Protein AF-A0AAE8SY08-F1 (afdb_monomer)

Solvent-accessible surface area (backbone atoms only — not comparable to full-atom values): 13084 Å² total; per-residue (Å²): 136,85,82,80,81,73,78,81,76,68,49,76,66,52,51,47,52,48,42,42,72,78,35,57,56,58,52,41,69,75,54,48,62,55,70,36,80,86,47,62,60,48,88,92,49,59,70,70,58,49,51,53,51,51,54,53,49,52,64,50,50,55,71,56,75,48,98,77,48,54,68,68,55,39,53,50,33,41,51,55,35,46,59,51,35,78,78,38,77,80,49,31,64,48,32,42,52,35,22,52,38,42,47,50,57,46,70,72,38,86,84,61,83,44,72,69,43,53,52,40,52,52,51,26,48,51,24,26,49,48,20,37,68,62,47,52,58,98,42,98,85,48,66,35,15,58,54,23,30,53,50,41,10,52,29,25,30,51,45,13,49,54,33,43,62,51,42,39,90,89,52,62,64,71,56,32,22,63,76,30,77,66,59,26,49,65,46,23,39,52,53,13,23,54,24,10,41,50,2,22,23,42,63,32,66,68,16,37,55,45,20,51,76,48,29,66,66,57,54,50,54,51,50,51,52,52,50,53,52,50,51,53,52,52,55,57,53,57,56,63,66,72,79,116

Nearest PDB structures (foldseek):
  5an3-assembly1_C  TM=5.688E-01  e=6.777E-02  Saccharomyces cerevisiae
  7w5m-assembly1_A  TM=4.186E-01  e=7.771E-02  Arabidopsis thaliana
  8fy3-assembly1_B  TM=4.307E-01  e=5.785E-01  Homo sapiens
  5w5i-assembly1_C  TM=3.671E-01  e=4.820E-01  Homo sapiens
  5z2c-assembly7_G  TM=2.270E-01  e=9.354E+00  Homo sapiens

Organism: NCBI:txid2041049

Structure (mmCIF, N/CA/C/O backbone):
data_AF-A0AAE8SY08-F1
#
_entry.id   AF-A0AAE8SY08-F1
#
loop_
_atom_site.group_PDB
_atom_site.id
_atom_site.type_symbol
_atom_site.label_atom_id
_atom_site.label_alt_id
_atom_site.label_comp_id
_atom_site.label_asym_id
_atom_site.label_entity_id
_atom_site.label_seq_id
_atom_site.pdbx_PDB_ins_code
_atom_site.Cartn_x
_atom_site.Cartn_y
_atom_site.Cartn_z
_atom_site.occupancy
_atom_site.B_iso_or_equiv
_atom_site.auth_seq_id
_atom_site.auth_comp_id
_atom_site.auth_asym_id
_atom_site.auth_atom_id
_atom_site.pdbx_PDB_model_num
ATOM 1 N N . MET A 1 1 ? 13.317 57.111 -30.157 1.00 38.31 1 MET A N 1
ATOM 2 C CA . MET A 1 1 ? 12.108 56.668 -29.431 1.00 38.31 1 MET A CA 1
ATOM 3 C C . MET A 1 1 ? 12.160 55.148 -29.369 1.00 38.31 1 MET A C 1
ATOM 5 O O . MET A 1 1 ? 11.784 54.503 -30.336 1.00 38.31 1 MET A O 1
ATOM 9 N N . SER A 1 2 ? 12.750 54.588 -28.309 1.00 37.16 2 SER A N 1
ATOM 10 C CA . SER A 1 2 ? 12.869 53.133 -28.134 1.00 37.16 2 SER A CA 1
ATOM 11 C C . SER A 1 2 ? 11.620 52.603 -27.444 1.00 37.16 2 SER A C 1
ATOM 13 O O . SER A 1 2 ? 11.373 52.934 -26.287 1.00 37.16 2 SER A O 1
ATOM 15 N N . GLY A 1 3 ? 10.834 51.802 -28.161 1.00 37.97 3 GLY A N 1
ATOM 16 C CA . GLY A 1 3 ? 9.751 51.012 -27.587 1.00 37.97 3 GLY A CA 1
ATOM 17 C C . GLY A 1 3 ? 10.334 49.784 -26.897 1.00 37.97 3 GLY A C 1
ATOM 18 O O . GLY A 1 3 ? 10.850 48.886 -27.557 1.00 37.97 3 GLY A O 1
ATOM 19 N N . VAL A 1 4 ? 10.284 49.770 -25.569 1.00 41.22 4 VAL A N 1
ATOM 20 C CA . VAL A 1 4 ? 10.581 48.588 -24.758 1.00 41.22 4 VAL A CA 1
ATOM 21 C C . VAL A 1 4 ? 9.417 47.615 -24.939 1.00 41.22 4 VAL A C 1
ATOM 23 O O . VAL A 1 4 ? 8.302 47.899 -24.512 1.00 41.22 4 VAL A O 1
ATOM 26 N N . VAL A 1 5 ? 9.661 46.486 -25.605 1.00 46.62 5 VAL A N 1
ATOM 27 C CA . VAL A 1 5 ? 8.708 45.372 -25.658 1.00 46.62 5 VAL A CA 1
ATOM 28 C C . VAL A 1 5 ? 8.767 44.672 -24.304 1.00 46.62 5 VAL A C 1
ATOM 30 O O . VAL A 1 5 ? 9.762 44.030 -23.973 1.00 46.62 5 VAL A O 1
ATOM 33 N N . SER A 1 6 ? 7.730 44.844 -23.488 1.00 45.94 6 SER A N 1
ATOM 34 C CA . SER A 1 6 ? 7.566 44.084 -22.250 1.00 45.94 6 SER A CA 1
ATOM 35 C C . SER A 1 6 ? 7.311 42.607 -22.583 1.00 45.94 6 SER A C 1
ATOM 37 O O . SER A 1 6 ? 6.523 42.332 -23.491 1.00 45.94 6 SER A O 1
ATOM 39 N N . PRO A 1 7 ? 7.939 41.648 -21.878 1.00 46.69 7 PRO A N 1
ATOM 40 C CA . PRO A 1 7 ? 7.640 40.236 -22.071 1.00 46.69 7 PRO A CA 1
ATOM 41 C C . PRO A 1 7 ? 6.181 39.984 -21.680 1.00 46.69 7 PRO A C 1
ATOM 43 O O . PRO A 1 7 ? 5.738 40.417 -20.615 1.00 46.69 7 PRO A O 1
ATOM 46 N N . SER A 1 8 ? 5.426 39.325 -22.561 1.00 53.66 8 SER A N 1
ATOM 47 C CA . SER A 1 8 ? 4.052 38.901 -22.303 1.00 53.66 8 SER A CA 1
ATOM 48 C C . SER A 1 8 ? 4.017 38.089 -21.012 1.00 53.66 8 SER A C 1
ATOM 50 O O . SER A 1 8 ? 4.518 36.967 -20.965 1.00 53.66 8 SER A O 1
ATOM 52 N N . ALA A 1 9 ? 3.470 38.682 -19.951 1.00 55.41 9 ALA A N 1
ATOM 53 C CA . ALA A 1 9 ? 3.225 37.982 -18.704 1.00 55.41 9 ALA A CA 1
ATOM 54 C C . ALA A 1 9 ? 2.272 36.822 -19.010 1.00 55.41 9 ALA A C 1
ATOM 56 O O . ALA A 1 9 ? 1.148 37.046 -19.465 1.00 55.41 9 ALA A O 1
ATOM 57 N N . LEU A 1 10 ? 2.754 35.593 -18.824 1.00 61.00 10 LEU A N 1
ATOM 58 C CA . LEU A 1 10 ? 1.927 34.395 -18.905 1.00 61.00 10 LEU A CA 1
ATOM 59 C C . LEU A 1 10 ? 0.723 34.588 -17.979 1.00 61.00 10 LEU A C 1
ATOM 61 O O . LEU A 1 10 ? 0.869 35.108 -16.869 1.00 61.00 10 LEU A O 1
ATOM 65 N N . THR A 1 11 ? -0.476 34.218 -18.430 1.00 74.94 11 THR A N 1
ATOM 66 C CA . THR A 1 11 ? -1.636 34.284 -17.538 1.00 74.94 11 THR A CA 1
ATOM 67 C C . THR A 1 11 ? -1.442 33.290 -16.393 1.00 74.94 11 THR A C 1
ATOM 69 O O . THR A 1 11 ? -0.755 32.284 -16.554 1.00 74.94 11 THR A O 1
ATOM 72 N N . ALA A 1 12 ? -2.067 33.520 -15.235 1.00 67.25 12 ALA A N 1
ATOM 73 C CA . ALA A 1 12 ? -1.967 32.591 -14.102 1.00 67.25 12 ALA A CA 1
ATOM 74 C C . ALA A 1 12 ? -2.377 31.149 -14.475 1.00 67.25 12 ALA A C 1
ATOM 76 O O . ALA A 1 12 ? -1.882 30.183 -13.895 1.00 67.25 12 ALA A O 1
ATOM 77 N N . ASN A 1 13 ? -3.261 31.000 -15.469 1.00 61.66 13 ASN A N 1
ATOM 78 C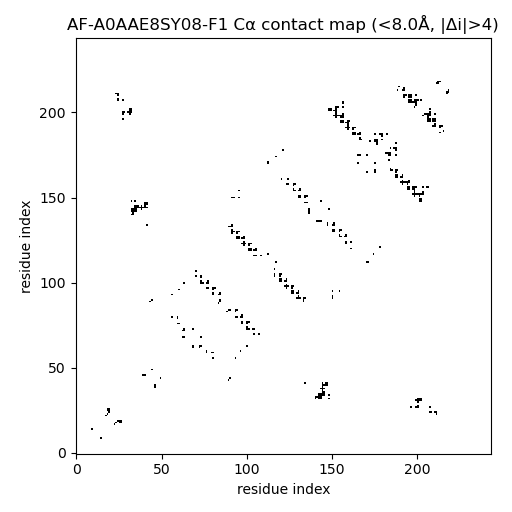 CA . ASN A 1 13 ? -3.643 29.707 -16.023 1.00 61.66 13 ASN A CA 1
ATOM 79 C C . ASN A 1 13 ? -2.525 29.088 -16.884 1.00 61.66 13 ASN A C 1
ATOM 81 O O . ASN A 1 13 ? -2.249 27.900 -16.747 1.00 61.66 13 ASN A O 1
ATOM 85 N N . ASP A 1 14 ? -1.838 29.881 -17.711 1.00 65.44 14 ASP A N 1
ATOM 86 C CA . ASP A 1 14 ? -0.706 29.419 -18.528 1.00 65.44 14 ASP A CA 1
ATOM 87 C C . ASP A 1 14 ? 0.519 29.091 -17.670 1.00 65.44 14 ASP A C 1
ATOM 89 O O . ASP A 1 14 ? 1.177 28.080 -17.888 1.00 65.44 14 ASP A O 1
ATOM 93 N N . GLU A 1 15 ? 0.800 29.896 -16.645 1.00 69.31 15 GLU A N 1
ATOM 94 C CA . GLU A 1 15 ? 1.854 29.622 -15.667 1.00 69.31 15 GLU A CA 1
ATOM 95 C C . GLU A 1 15 ? 1.543 28.349 -14.868 1.00 69.31 15 GLU A C 1
ATOM 97 O O . GLU A 1 15 ? 2.434 27.546 -14.589 1.00 69.31 15 GLU A O 1
ATOM 102 N N . HIS A 1 16 ? 0.269 28.105 -14.544 1.00 59.97 16 HIS A N 1
ATOM 103 C CA . HIS A 1 16 ? -0.149 26.847 -13.937 1.00 59.97 16 HIS A CA 1
ATOM 104 C C . HIS A 1 16 ? 0.035 25.665 -14.890 1.00 59.97 16 HIS A C 1
ATOM 106 O O . HIS A 1 16 ? 0.606 24.657 -14.479 1.00 59.97 16 HIS A O 1
ATOM 112 N N . LEU A 1 17 ? -0.393 25.787 -16.149 1.00 62.75 17 LEU A N 1
ATOM 113 C CA . LEU A 1 17 ? -0.233 24.739 -17.157 1.00 62.75 17 LEU A CA 1
ATOM 114 C C . LEU A 1 17 ? 1.242 24.429 -17.408 1.00 62.75 17 LEU A C 1
ATOM 116 O O . LEU A 1 17 ? 1.605 23.261 -17.396 1.00 62.75 17 LEU A O 1
ATOM 120 N N . MET A 1 18 ? 2.096 25.444 -17.541 1.00 59.84 18 MET A N 1
ATOM 121 C CA . MET A 1 18 ? 3.541 25.277 -17.715 1.00 59.84 18 MET A CA 1
ATOM 122 C C . MET A 1 18 ? 4.185 24.651 -16.475 1.00 59.84 18 MET A C 1
ATOM 124 O O . MET A 1 18 ? 4.962 23.712 -16.610 1.00 59.84 18 MET A O 1
ATOM 128 N N . ASN A 1 19 ? 3.812 25.071 -15.263 1.00 59.28 19 ASN A N 1
ATOM 129 C CA . ASN A 1 19 ? 4.296 24.426 -14.039 1.00 59.28 19 ASN A CA 1
ATOM 130 C C . ASN A 1 19 ? 3.829 22.969 -13.924 1.00 59.28 19 ASN A C 1
ATOM 132 O O . ASN A 1 19 ? 4.596 22.128 -13.486 1.00 59.28 19 ASN A O 1
ATOM 136 N N . VAL A 1 20 ? 2.614 22.629 -14.360 1.00 58.75 20 VAL A N 1
ATOM 137 C CA . VAL A 1 20 ? 2.150 21.231 -14.430 1.00 58.75 20 VAL A CA 1
ATOM 138 C C . VAL A 1 20 ? 2.931 20.436 -15.489 1.00 58.75 20 VAL A C 1
ATOM 140 O O . VAL A 1 20 ? 3.164 19.242 -15.306 1.00 58.75 20 VAL A O 1
ATOM 143 N N . LEU A 1 21 ? 3.345 21.089 -16.578 1.00 55.56 21 LEU A N 1
ATOM 144 C CA . LEU A 1 21 ? 4.073 20.484 -17.697 1.00 55.56 21 LEU A CA 1
ATOM 145 C C . LEU A 1 21 ? 5.554 20.231 -17.372 1.00 55.56 21 LEU A C 1
ATOM 147 O O . LEU A 1 21 ? 6.091 19.195 -17.761 1.00 55.56 21 LEU A O 1
ATOM 151 N N . PHE A 1 22 ? 6.198 21.157 -16.655 1.00 57.72 22 PHE A N 1
ATOM 152 C CA . PHE A 1 22 ? 7.629 21.117 -16.320 1.00 57.72 22 PHE A CA 1
ATOM 153 C C . PHE A 1 22 ? 7.923 20.635 -14.892 1.00 57.72 22 PHE A C 1
ATOM 155 O O . PHE A 1 22 ? 9.008 20.120 -14.640 1.00 57.72 22 PHE A O 1
ATOM 162 N N . ASP A 1 23 ? 6.957 20.743 -13.980 1.00 57.44 23 ASP A N 1
ATOM 163 C CA . ASP A 1 23 ? 6.998 20.200 -12.621 1.00 57.44 23 ASP A CA 1
ATOM 164 C C . ASP A 1 23 ? 5.679 19.464 -12.303 1.00 57.44 23 ASP A C 1
ATOM 166 O O . ASP A 1 23 ? 4.817 19.954 -11.558 1.00 57.44 23 ASP A O 1
ATOM 170 N N . PRO A 1 24 ? 5.490 18.247 -12.843 1.00 51.62 24 PRO A N 1
ATOM 171 C CA . PRO A 1 24 ? 4.308 17.442 -12.547 1.00 51.62 24 PRO A CA 1
ATOM 172 C C . PRO A 1 24 ? 4.142 17.149 -11.041 1.00 51.62 24 PRO A C 1
ATOM 174 O O . PRO A 1 24 ? 3.012 16.922 -10.593 1.00 51.62 24 PRO A O 1
ATOM 177 N N . GLY A 1 25 ? 5.222 17.220 -10.245 1.00 48.81 25 GLY A N 1
ATOM 178 C CA . GLY A 1 25 ? 5.212 17.056 -8.786 1.00 48.81 25 GLY A CA 1
ATOM 179 C C . GLY A 1 25 ? 4.553 18.220 -8.030 1.00 48.81 25 GLY A C 1
ATOM 180 O O . GLY A 1 25 ? 3.913 18.006 -6.991 1.00 48.81 25 GLY A O 1
ATOM 181 N N . SER A 1 26 ? 4.597 19.439 -8.580 1.00 50.53 26 SER A N 1
ATOM 182 C CA . SER A 1 26 ? 3.888 20.609 -8.033 1.00 50.53 26 SER A CA 1
ATOM 183 C C . SER A 1 26 ? 2.361 20.433 -8.033 1.00 50.53 26 SER A C 1
ATOM 185 O O . SER A 1 26 ? 1.670 20.869 -7.108 1.00 50.53 26 SER A O 1
ATOM 187 N N . SER A 1 27 ? 1.819 19.736 -9.038 1.00 50.25 27 SER A N 1
ATOM 188 C CA . SER A 1 27 ? 0.378 19.502 -9.197 1.00 50.25 27 SER A CA 1
ATOM 189 C C . SER A 1 27 ? -0.185 18.492 -8.189 1.00 50.25 27 SER A C 1
ATOM 191 O O . SER A 1 27 ? -1.347 18.601 -7.791 1.00 50.25 27 SER A O 1
ATOM 193 N N . VAL A 1 28 ? 0.644 17.532 -7.762 1.00 52.16 28 VAL A N 1
ATOM 194 C CA . VAL A 1 28 ? 0.339 16.568 -6.691 1.00 52.16 28 VAL A CA 1
ATOM 195 C C . VAL A 1 28 ? 0.352 17.285 -5.344 1.00 52.16 28 VAL A C 1
ATOM 197 O O . VAL A 1 28 ? -0.544 17.097 -4.529 1.00 52.16 28 VAL A O 1
ATOM 200 N N . SER A 1 29 ? 1.323 18.180 -5.141 1.00 49.91 29 SER A N 1
ATOM 201 C CA . SER A 1 29 ? 1.462 18.960 -3.905 1.00 49.91 29 SER A CA 1
ATOM 202 C C . SER A 1 29 ? 0.327 19.971 -3.690 1.00 49.91 29 SER A C 1
ATOM 204 O O . SER A 1 29 ? -0.025 20.247 -2.548 1.00 49.91 29 SER A O 1
ATOM 206 N N . LYS A 1 30 ? -0.293 20.485 -4.765 1.00 51.91 30 LYS A N 1
ATOM 207 C CA . LYS A 1 30 ? -1.475 21.371 -4.693 1.00 51.91 30 LYS A CA 1
ATOM 208 C C . LYS A 1 30 ? -2.817 20.633 -4.565 1.00 51.91 30 LYS A C 1
ATOM 210 O O . LYS A 1 30 ? -3.797 21.256 -4.171 1.00 51.91 30 LYS A O 1
ATOM 215 N N . ARG A 1 31 ? -2.881 19.335 -4.888 1.00 63.19 31 ARG A N 1
ATOM 216 C CA . ARG A 1 31 ? -4.095 18.491 -4.824 1.00 63.19 31 ARG A CA 1
ATOM 217 C C . ARG A 1 31 ? -4.008 17.426 -3.727 1.00 63.19 31 ARG A C 1
ATOM 219 O O . ARG A 1 31 ? -4.494 16.318 -3.912 1.00 63.19 31 ARG A O 1
ATOM 226 N N . GLY A 1 32 ? -3.359 17.733 -2.607 1.00 69.75 32 GLY A N 1
ATOM 227 C CA . GLY A 1 32 ? -3.346 16.822 -1.462 1.00 69.75 32 GLY A CA 1
ATOM 228 C C . GLY A 1 32 ? -4.768 16.497 -0.995 1.00 69.75 32 GLY A C 1
ATOM 229 O O . GLY A 1 32 ? -5.666 17.335 -1.106 1.00 69.75 32 GLY A O 1
ATOM 230 N N . ALA A 1 33 ? -4.975 15.283 -0.486 1.00 81.31 33 ALA A N 1
ATOM 231 C CA . ALA A 1 33 ? -6.236 14.932 0.156 1.00 81.31 33 ALA A CA 1
ATOM 232 C C . ALA A 1 33 ? -6.527 15.898 1.318 1.00 81.31 33 ALA A C 1
ATOM 234 O O . ALA A 1 33 ? -5.612 16.341 2.015 1.00 81.31 33 ALA A O 1
ATOM 235 N N . ILE A 1 34 ? -7.805 16.214 1.542 1.00 85.94 34 ILE A N 1
ATOM 236 C CA 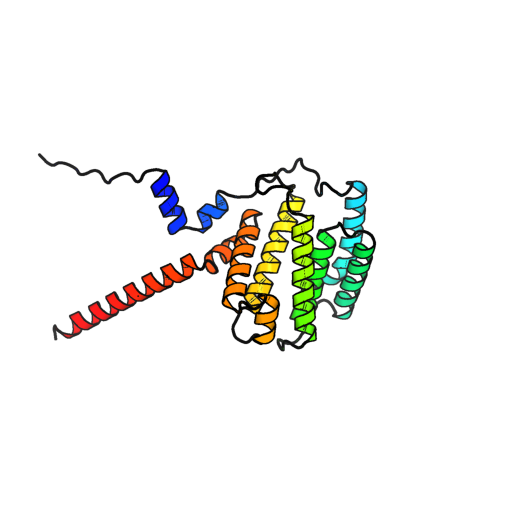. ILE A 1 34 ? -8.218 17.009 2.701 1.00 85.94 34 ILE A CA 1
ATOM 237 C C . ILE A 1 34 ? -8.144 16.091 3.923 1.00 85.94 34 ILE A C 1
ATOM 239 O O . ILE A 1 34 ? -8.972 15.196 4.081 1.00 85.94 34 ILE A O 1
ATOM 243 N N . ILE A 1 35 ? -7.121 16.283 4.755 1.00 88.25 35 ILE A N 1
ATOM 244 C CA . ILE A 1 35 ? -6.922 15.505 5.979 1.00 88.25 35 ILE A CA 1
ATOM 245 C C . ILE A 1 35 ? -7.488 16.300 7.150 1.00 88.25 35 ILE A C 1
ATOM 247 O O . ILE A 1 35 ? -7.013 17.397 7.440 1.00 88.25 35 ILE A O 1
ATOM 251 N N . ASP A 1 36 ? -8.475 15.726 7.829 1.00 87.81 36 ASP A N 1
ATOM 252 C CA . ASP A 1 36 ? -9.079 16.305 9.027 1.00 87.81 36 ASP A CA 1
ATOM 253 C C . ASP A 1 36 ? -8.740 15.432 10.244 1.00 87.81 36 ASP A C 1
ATOM 255 O O . ASP A 1 36 ? -9.127 14.265 10.338 1.00 87.81 36 ASP A O 1
ATOM 259 N N . SER A 1 37 ? -7.968 15.998 11.175 1.00 85.25 37 SER A N 1
ATOM 260 C CA . SER A 1 37 ? -7.544 15.327 12.407 1.00 85.25 37 SER A CA 1
ATOM 261 C C . SER A 1 37 ? -8.659 15.201 13.449 1.00 85.25 37 SER A C 1
ATOM 263 O O . SER A 1 37 ? -8.500 14.441 14.403 1.00 85.25 37 SER A O 1
ATOM 265 N N . GLY A 1 38 ? -9.775 15.918 13.279 1.00 83.19 38 GLY A N 1
ATOM 266 C CA . GLY A 1 38 ? -10.966 15.811 14.119 1.00 83.19 38 GLY A CA 1
ATOM 267 C C . GLY A 1 38 ? -11.877 14.636 13.756 1.00 83.19 38 GLY A C 1
ATOM 268 O O . GLY A 1 38 ? -12.771 14.301 14.534 1.00 83.19 38 GLY A O 1
ATOM 269 N N . LEU A 1 39 ? -11.661 13.991 12.604 1.00 87.00 39 LEU A N 1
ATOM 270 C CA . LEU A 1 39 ? -12.443 12.830 12.183 1.00 87.00 39 LEU A CA 1
ATOM 271 C C . LEU A 1 39 ? -12.047 11.563 12.944 1.00 87.00 39 LEU A C 1
ATOM 273 O O . LEU A 1 39 ? -10.881 11.327 13.272 1.00 87.00 39 LEU A O 1
ATOM 277 N N . GLN A 1 40 ? -13.032 10.690 13.151 1.00 85.81 40 GLN A N 1
ATOM 278 C CA . GLN A 1 40 ? -12.799 9.349 13.671 1.00 85.81 40 GLN A CA 1
ATOM 279 C C . GLN A 1 40 ? -11.844 8.577 12.755 1.00 85.81 40 GLN A C 1
ATOM 281 O O . GLN A 1 40 ? -11.943 8.633 11.531 1.00 85.81 40 GLN A O 1
ATOM 286 N N . ALA A 1 41 ? -10.920 7.828 13.361 1.00 85.12 41 ALA A N 1
ATOM 287 C CA . ALA A 1 41 ? -9.873 7.120 12.633 1.00 85.12 41 ALA A CA 1
ATOM 288 C C . ALA A 1 41 ? -10.427 6.172 11.552 1.00 85.12 41 ALA A C 1
ATOM 290 O O . ALA A 1 41 ? -9.883 6.144 10.453 1.00 85.12 41 ALA A O 1
ATOM 291 N N . LEU A 1 42 ? -11.511 5.444 11.836 1.00 87.12 42 LEU A N 1
ATOM 292 C CA . LEU A 1 42 ? -12.291 4.698 10.846 1.00 87.12 42 LEU A CA 1
ATOM 293 C C . LEU A 1 42 ? -13.787 4.927 11.112 1.00 87.12 42 LEU A C 1
ATOM 295 O O . LEU A 1 42 ? -14.220 4.622 12.224 1.00 87.12 42 LEU A O 1
ATOM 299 N N . PRO A 1 43 ? -14.566 5.434 10.138 1.00 82.94 43 PRO A N 1
ATOM 300 C CA . PRO A 1 43 ? -15.993 5.715 10.329 1.00 82.94 43 PRO A CA 1
ATOM 301 C C . PRO A 1 43 ? -16.829 4.486 10.710 1.00 82.94 43 PRO A C 1
ATOM 303 O O . PRO A 1 43 ? -17.745 4.600 11.515 1.00 82.94 43 PRO A O 1
ATOM 306 N N . ASP A 1 44 ? -16.484 3.310 10.177 1.00 85.94 44 ASP A N 1
ATOM 307 C CA . ASP A 1 44 ? -17.290 2.088 10.319 1.00 85.94 44 ASP A CA 1
ATOM 308 C C . ASP A 1 44 ? -16.916 1.222 11.539 1.00 85.94 44 ASP A C 1
ATOM 310 O O . ASP A 1 44 ? -17.470 0.138 11.721 1.00 85.94 44 ASP A O 1
ATOM 314 N N . ILE A 1 45 ? -15.951 1.651 12.365 1.00 89.69 45 ILE A N 1
ATOM 315 C CA . ILE A 1 45 ? -15.468 0.876 13.520 1.00 89.69 45 ILE A CA 1
ATOM 316 C C . ILE A 1 45 ? -15.467 1.739 14.774 1.00 89.69 45 ILE A C 1
ATOM 318 O O . ILE A 1 45 ? -14.749 2.737 14.849 1.00 89.69 45 ILE A O 1
ATOM 322 N N . GLU A 1 46 ? -16.202 1.290 15.792 1.00 92.56 46 GLU A N 1
ATOM 323 C CA . GLU A 1 46 ? -16.282 1.946 17.097 1.00 92.56 46 GLU A CA 1
ATOM 324 C C . GLU A 1 46 ? -14.893 2.166 17.731 1.00 92.56 46 GLU A C 1
ATOM 326 O O . GLU A 1 46 ? -14.051 1.260 17.698 1.00 92.56 46 GLU A O 1
ATOM 331 N N . PRO A 1 47 ? -14.624 3.318 18.380 1.00 90.38 47 PRO A N 1
ATOM 332 C CA . PRO A 1 47 ? -13.286 3.648 18.883 1.00 90.38 47 PRO A CA 1
ATOM 333 C C . PRO A 1 47 ? -12.705 2.626 19.872 1.00 90.38 47 PRO A C 1
ATOM 335 O O . PRO A 1 47 ? -11.510 2.329 19.824 1.00 90.38 47 PRO A O 1
ATOM 338 N N . GLN A 1 48 ? -13.539 2.057 20.750 1.00 92.31 48 GLN A N 1
ATOM 339 C CA . GLN A 1 48 ? -13.111 1.036 21.716 1.00 92.31 48 GLN A CA 1
ATOM 340 C C . GLN A 1 48 ? -12.724 -0.274 21.020 1.00 92.31 48 GLN A C 1
ATOM 342 O O . GLN A 1 48 ? -11.691 -0.869 21.335 1.00 92.31 48 GLN A O 1
ATOM 347 N N . GLN A 1 49 ? -13.516 -0.695 20.029 1.00 94.19 49 GLN A N 1
ATOM 348 C CA . GLN A 1 49 ? -13.203 -1.861 19.209 1.00 94.19 49 GLN A CA 1
ATOM 349 C C . GLN A 1 49 ? -11.920 -1.621 18.411 1.00 94.19 49 GLN A C 1
ATOM 351 O O . GLN A 1 49 ? -11.037 -2.475 18.399 1.00 94.19 49 GLN A O 1
ATOM 356 N N . LEU A 1 50 ? -11.764 -0.438 17.812 1.00 93.38 50 LEU A N 1
ATOM 357 C CA . LEU A 1 50 ? -10.564 -0.067 17.069 1.00 93.38 50 LEU A CA 1
ATOM 358 C C . LEU A 1 50 ? -9.304 -0.108 17.946 1.00 93.38 50 LEU A C 1
ATOM 360 O O . LEU A 1 50 ? -8.261 -0.592 17.505 1.00 93.38 50 LEU A O 1
ATOM 364 N N . GLN A 1 51 ? -9.387 0.362 19.192 1.00 94.31 51 GLN A N 1
ATOM 365 C CA . GLN A 1 51 ? -8.272 0.293 20.136 1.00 94.31 51 GLN A CA 1
ATOM 366 C C . GLN A 1 51 ? -7.883 -1.158 20.451 1.00 94.31 51 GLN A C 1
ATOM 368 O O . GLN A 1 51 ? -6.696 -1.491 20.428 1.00 94.31 51 GLN A O 1
ATOM 373 N N . ALA A 1 52 ? -8.865 -2.030 20.699 1.00 95.50 52 ALA A N 1
ATOM 374 C CA . ALA A 1 52 ? -8.622 -3.449 20.947 1.00 95.50 52 ALA A CA 1
ATOM 375 C C . ALA A 1 52 ? -8.011 -4.155 19.722 1.00 95.50 52 ALA A C 1
ATOM 377 O O . ALA A 1 52 ? -7.061 -4.928 19.863 1.00 95.50 52 ALA A O 1
ATOM 378 N N . LEU A 1 53 ? -8.505 -3.849 18.516 1.00 96.38 53 LEU A N 1
ATOM 379 C CA . LEU A 1 53 ? -7.974 -4.386 17.259 1.00 96.38 53 LEU A CA 1
ATOM 380 C C . LEU A 1 53 ? -6.521 -3.972 17.036 1.00 96.38 53 LEU A C 1
ATOM 382 O O . LEU A 1 53 ? -5.689 -4.829 16.750 1.00 96.38 53 LEU A O 1
ATOM 386 N N . ARG A 1 54 ? -6.196 -2.693 17.248 1.00 95.38 54 ARG A N 1
ATOM 387 C CA . ARG A 1 54 ? -4.820 -2.182 17.157 1.00 95.38 54 ARG A CA 1
ATOM 388 C C . ARG A 1 54 ? -3.885 -2.835 18.168 1.00 95.38 54 ARG A C 1
ATOM 390 O O . ARG A 1 54 ? -2.760 -3.177 17.822 1.00 95.38 54 ARG A O 1
ATOM 397 N N . ALA A 1 55 ? -4.339 -3.030 19.405 1.00 96.12 55 ALA A N 1
ATOM 398 C CA . ALA A 1 55 ? -3.538 -3.696 20.428 1.00 96.12 55 ALA A CA 1
ATOM 399 C C . ALA A 1 55 ? -3.236 -5.153 20.043 1.00 96.12 55 ALA A C 1
ATOM 401 O O . ALA A 1 55 ? -2.092 -5.594 20.143 1.00 96.12 55 ALA A O 1
ATOM 402 N N . ARG A 1 56 ? -4.242 -5.888 19.551 1.00 96.38 56 ARG A N 1
ATOM 403 C CA . ARG A 1 56 ? -4.063 -7.265 19.072 1.00 96.38 56 ARG A CA 1
ATOM 404 C C . ARG A 1 56 ? -3.142 -7.323 17.856 1.00 96.38 56 ARG A C 1
ATOM 406 O O . ARG A 1 56 ? -2.232 -8.139 17.822 1.00 96.38 56 ARG A O 1
ATOM 413 N N . GLU A 1 57 ? -3.350 -6.443 16.887 1.00 96.25 57 GLU A N 1
ATOM 414 C CA . GLU A 1 57 ? -2.518 -6.327 15.692 1.00 96.25 57 GLU A CA 1
ATOM 415 C C . GLU A 1 57 ? -1.049 -6.045 16.031 1.00 96.25 57 GLU A C 1
ATOM 417 O O . GLU A 1 57 ? -0.170 -6.729 15.511 1.00 96.25 57 GLU A O 1
ATOM 422 N N . ALA A 1 58 ? -0.780 -5.118 16.956 1.00 96.25 58 ALA A N 1
ATOM 423 C CA . ALA A 1 58 ? 0.573 -4.804 17.412 1.00 96.25 58 ALA A CA 1
ATOM 424 C C . ALA A 1 58 ? 1.299 -6.033 17.988 1.00 96.25 58 ALA A C 1
ATOM 426 O O . ALA A 1 58 ? 2.489 -6.218 17.746 1.00 96.25 58 ALA A O 1
ATOM 427 N N . LEU A 1 59 ? 0.589 -6.906 18.713 1.00 97.12 59 LEU A N 1
ATOM 428 C CA . LEU A 1 59 ? 1.159 -8.157 19.226 1.00 97.12 59 LEU A CA 1
ATOM 429 C C . LEU A 1 59 ? 1.508 -9.143 18.107 1.00 97.12 59 LEU A C 1
ATOM 431 O O . LEU A 1 59 ? 2.521 -9.830 18.212 1.00 97.12 59 LEU A O 1
ATOM 435 N N . ILE A 1 60 ? 0.695 -9.196 17.048 1.00 97.44 60 ILE A N 1
ATOM 436 C CA . ILE A 1 60 ? 0.910 -10.103 15.915 1.00 97.44 60 ILE A CA 1
ATOM 437 C C . ILE A 1 60 ? 2.123 -9.674 15.080 1.00 97.44 60 ILE A C 1
ATOM 439 O O . ILE A 1 60 ? 2.880 -10.530 14.630 1.00 97.44 60 ILE A O 1
ATOM 443 N N . ILE A 1 61 ? 2.316 -8.367 14.868 1.00 96.12 61 ILE A N 1
ATOM 444 C CA . ILE A 1 61 ? 3.402 -7.852 14.016 1.00 96.12 61 ILE A CA 1
ATOM 445 C C . ILE A 1 61 ? 4.734 -7.691 14.752 1.00 96.12 61 ILE A C 1
ATOM 447 O O . ILE A 1 61 ? 5.772 -7.731 14.106 1.00 96.12 61 ILE A O 1
ATOM 451 N N . LYS A 1 62 ? 4.732 -7.574 16.086 1.00 95.31 62 LYS A N 1
ATOM 452 C CA . LYS A 1 62 ? 5.948 -7.398 16.900 1.00 95.31 62 LYS A CA 1
ATOM 453 C C . LYS A 1 62 ? 7.072 -8.414 16.611 1.00 95.31 62 LYS A C 1
ATOM 455 O O . LYS A 1 62 ? 8.232 -8.010 16.574 1.00 95.31 62 LYS A O 1
ATOM 460 N N . PRO A 1 63 ? 6.803 -9.716 16.384 1.00 93.56 63 PRO A N 1
ATOM 461 C CA . PRO A 1 63 ? 7.843 -10.678 16.006 1.00 93.56 63 PRO A CA 1
ATOM 462 C C . PRO A 1 63 ? 8.500 -10.398 14.644 1.00 93.56 63 PRO A C 1
ATOM 464 O O . PRO A 1 63 ? 9.535 -10.986 14.346 1.00 93.56 63 PRO A O 1
ATOM 467 N N . LEU A 1 64 ? 7.903 -9.536 13.813 1.00 93.44 64 LEU A N 1
ATOM 468 C CA . LEU A 1 64 ? 8.387 -9.178 12.478 1.00 93.44 64 LEU A CA 1
ATOM 469 C C . LEU A 1 64 ? 9.277 -7.924 12.468 1.00 93.44 64 LEU A C 1
ATOM 471 O O . LEU A 1 64 ? 9.816 -7.594 11.416 1.00 93.44 64 LEU A O 1
ATOM 475 N N . ASP A 1 65 ? 9.451 -7.245 13.608 1.00 91.25 65 ASP A N 1
ATOM 476 C CA . ASP A 1 65 ? 10.227 -5.996 13.714 1.00 91.25 65 ASP A CA 1
ATOM 477 C C . ASP A 1 65 ? 11.747 -6.200 13.547 1.00 91.25 65 ASP A C 1
ATOM 479 O O . ASP A 1 65 ? 12.508 -5.238 13.430 1.00 91.25 65 ASP A O 1
ATOM 483 N N . SER A 1 66 ? 12.224 -7.447 13.541 1.00 87.56 66 SER A N 1
ATOM 484 C CA . SER A 1 66 ? 13.631 -7.752 13.275 1.00 87.56 66 SER A CA 1
ATOM 485 C C . SER A 1 66 ? 13.972 -7.580 11.795 1.00 87.56 66 SER A C 1
ATOM 487 O O . SER A 1 66 ? 13.149 -7.860 10.931 1.00 87.56 66 SER A O 1
ATOM 489 N N . GLN A 1 67 ? 15.221 -7.220 11.492 1.00 80.56 67 GLN A N 1
ATOM 490 C CA . GLN A 1 67 ? 15.689 -7.020 10.114 1.00 80.56 67 GLN A CA 1
ATOM 491 C C . GLN A 1 67 ? 15.526 -8.263 9.217 1.00 80.56 67 GLN A C 1
ATOM 493 O O . GLN A 1 67 ? 15.282 -8.116 8.022 1.00 80.56 67 GLN A O 1
ATOM 498 N N . ASP A 1 68 ? 15.638 -9.464 9.790 1.00 84.56 68 ASP A N 1
ATOM 499 C CA . ASP A 1 68 ? 15.385 -10.732 9.100 1.00 84.56 68 ASP A CA 1
ATOM 500 C C . ASP A 1 68 ? 14.532 -11.655 9.989 1.00 84.56 68 ASP A C 1
ATOM 502 O O . ASP A 1 68 ? 15.065 -12.447 10.773 1.00 84.56 68 ASP A O 1
ATOM 506 N N . PRO A 1 69 ? 13.197 -11.497 9.966 1.00 89.81 69 PRO A N 1
ATOM 507 C CA . PRO A 1 69 ? 12.313 -12.296 10.797 1.00 89.81 69 PRO A CA 1
ATOM 508 C C . PRO A 1 69 ? 12.275 -13.737 10.294 1.00 89.81 69 PRO A C 1
ATOM 510 O O . PRO A 1 69 ? 12.185 -13.996 9.094 1.00 89.81 69 PRO A O 1
ATOM 513 N N . LEU A 1 70 ? 12.290 -14.697 11.220 1.00 92.12 70 LEU A N 1
ATOM 514 C CA . LEU A 1 70 ? 12.210 -16.117 10.877 1.00 92.12 70 LEU A CA 1
ATOM 515 C C . LEU A 1 70 ? 10.973 -16.394 10.012 1.00 92.12 70 LEU A C 1
ATOM 517 O O . LEU A 1 70 ? 9.883 -15.908 10.314 1.00 92.12 70 LEU A O 1
ATOM 521 N N . ARG A 1 71 ? 11.120 -17.226 8.970 1.00 91.88 71 ARG A N 1
ATOM 522 C CA . ARG A 1 71 ? 10.003 -17.600 8.081 1.00 91.88 71 ARG A CA 1
ATOM 523 C C . ARG A 1 71 ? 8.783 -18.097 8.862 1.00 91.88 71 ARG A C 1
ATOM 525 O O . ARG A 1 71 ? 7.670 -17.684 8.564 1.00 91.88 71 ARG A O 1
ATOM 532 N N . GLU A 1 72 ? 9.003 -18.913 9.891 1.00 94.25 72 GLU A N 1
ATOM 533 C CA . GLU A 1 72 ? 7.941 -19.413 10.774 1.00 94.25 72 GLU A CA 1
ATOM 534 C C . GLU A 1 72 ? 7.190 -18.276 11.486 1.00 94.25 72 GLU A C 1
ATOM 536 O O . GLU A 1 72 ? 5.965 -18.308 11.583 1.00 94.25 72 GLU A O 1
ATOM 541 N N . ALA A 1 73 ? 7.894 -17.230 11.931 1.00 95.44 73 ALA A N 1
ATOM 542 C CA . ALA A 1 73 ? 7.267 -16.063 12.548 1.00 95.44 73 ALA A CA 1
ATOM 543 C C . ALA A 1 73 ? 6.405 -15.289 11.537 1.00 95.44 73 ALA A C 1
ATOM 545 O O . ALA A 1 73 ? 5.299 -14.864 11.870 1.00 95.44 73 ALA A O 1
ATOM 546 N N . VAL A 1 74 ? 6.875 -15.157 10.292 1.00 95.75 74 VAL A N 1
ATOM 547 C CA . VAL A 1 74 ? 6.120 -14.525 9.197 1.00 95.75 74 VAL A CA 1
ATOM 548 C C . VAL A 1 74 ? 4.857 -15.325 8.863 1.00 95.75 74 VAL A C 1
ATOM 550 O O . VAL A 1 74 ? 3.773 -14.753 8.751 1.00 95.75 74 VAL A O 1
ATOM 553 N N . GLU A 1 75 ? 4.974 -16.645 8.725 1.00 95.44 75 GLU A N 1
ATOM 554 C CA . GLU A 1 75 ? 3.847 -17.540 8.444 1.00 95.44 75 GLU A CA 1
ATOM 555 C C . GLU A 1 75 ? 2.817 -17.519 9.581 1.00 95.44 75 GLU A C 1
ATOM 557 O O . GLU A 1 75 ? 1.622 -17.369 9.324 1.00 95.44 75 GLU A O 1
ATOM 562 N N . ASN A 1 76 ? 3.273 -17.564 10.835 1.00 97.38 76 ASN A N 1
ATOM 563 C CA . ASN A 1 76 ? 2.415 -17.455 12.011 1.00 97.38 76 ASN A CA 1
ATOM 564 C C . ASN A 1 76 ? 1.678 -16.103 12.053 1.00 97.38 76 ASN A C 1
ATOM 566 O O . ASN A 1 76 ? 0.462 -16.063 12.242 1.00 97.38 76 ASN A O 1
ATOM 570 N N . ALA A 1 77 ? 2.369 -14.992 11.778 1.00 97.81 77 ALA A N 1
ATOM 571 C CA . ALA A 1 77 ? 1.727 -13.683 11.700 1.00 97.81 77 ALA A CA 1
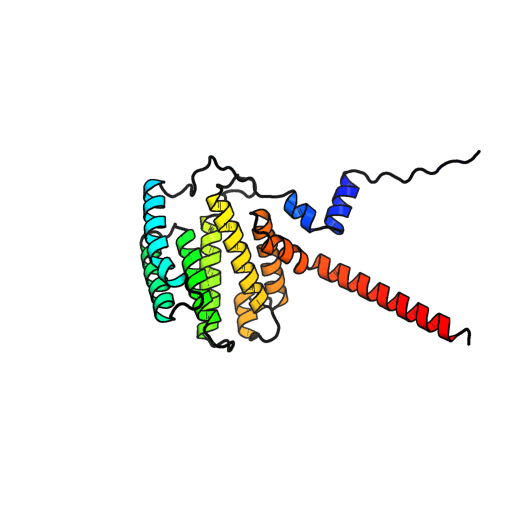ATOM 572 C C . ALA A 1 77 ? 0.641 -13.631 10.609 1.00 97.81 77 ALA A C 1
ATOM 574 O O . ALA A 1 77 ? -0.434 -13.078 10.839 1.00 97.81 77 ALA A O 1
ATOM 575 N N . ILE A 1 78 ? 0.865 -14.249 9.442 1.00 97.62 78 ILE A N 1
ATOM 576 C CA . ILE A 1 78 ? -0.147 -14.339 8.374 1.00 97.62 78 ILE A CA 1
ATOM 577 C C . ILE A 1 78 ? -1.378 -15.129 8.834 1.00 97.62 78 ILE A C 1
ATOM 579 O O . ILE A 1 78 ? -2.502 -14.729 8.511 1.00 97.62 78 ILE A O 1
ATOM 583 N N . VAL A 1 79 ? -1.187 -16.228 9.572 1.00 98.06 79 VAL A N 1
ATOM 584 C CA . VAL A 1 79 ? -2.286 -17.023 10.144 1.00 98.06 79 VAL A CA 1
ATOM 585 C C . VAL A 1 79 ? -3.080 -16.184 11.142 1.00 98.06 79 VAL A C 1
ATOM 587 O O . VAL A 1 79 ? -4.279 -15.997 10.953 1.00 98.06 79 VAL A O 1
ATOM 590 N N . GLN A 1 80 ? -2.417 -15.570 12.124 1.00 98.25 80 GLN A N 1
ATOM 591 C CA . GLN A 1 80 ? -3.088 -14.751 13.139 1.00 98.25 80 GLN A CA 1
ATOM 592 C C . GLN A 1 80 ? -3.802 -13.523 12.550 1.00 98.25 80 GLN A C 1
ATOM 594 O O . GLN A 1 80 ? -4.894 -13.165 12.992 1.00 98.25 80 GLN A O 1
ATOM 599 N N . LEU A 1 81 ? -3.226 -12.879 11.529 1.00 98.31 81 LEU A N 1
ATOM 600 C CA . LEU A 1 81 ? -3.891 -11.790 10.803 1.00 98.31 81 LEU A CA 1
ATOM 601 C C . LEU A 1 81 ? -5.097 -12.291 10.004 1.00 98.31 81 LEU A C 1
ATOM 603 O O . LEU A 1 81 ? -6.067 -11.558 9.841 1.00 98.31 81 LEU A O 1
ATOM 607 N N . THR A 1 82 ? -5.061 -13.529 9.512 1.00 98.00 82 THR A N 1
ATOM 608 C CA . THR A 1 82 ? -6.214 -14.144 8.844 1.00 98.00 82 THR A CA 1
ATOM 609 C C . THR A 1 82 ? -7.339 -14.406 9.839 1.00 98.00 82 THR A C 1
ATOM 611 O O . THR A 1 82 ? -8.450 -13.957 9.592 1.00 98.00 82 THR A O 1
ATOM 614 N N . GLU A 1 83 ? -7.044 -14.969 11.010 1.00 97.88 83 GLU A N 1
ATOM 615 C CA . GLU A 1 83 ? -8.036 -15.152 12.083 1.00 97.88 83 GLU A CA 1
ATOM 616 C C . GLU A 1 83 ? -8.629 -13.817 12.576 1.00 97.88 83 GLU A C 1
ATOM 618 O O . GLU A 1 83 ? -9.816 -13.710 12.905 1.00 97.88 83 GLU A O 1
ATOM 623 N N . LEU A 1 84 ? -7.806 -12.762 12.630 1.00 97.19 84 LEU A N 1
ATOM 624 C CA . LEU A 1 84 ? -8.271 -11.417 12.965 1.00 97.19 84 LEU A CA 1
ATOM 625 C C . LEU A 1 84 ? -9.278 -10.901 11.927 1.00 97.19 84 LEU A C 1
ATOM 627 O O . LEU A 1 84 ? -10.280 -10.291 12.297 1.00 97.19 84 LEU A O 1
ATOM 631 N N . LEU A 1 85 ? -9.029 -11.172 10.646 1.00 97.44 85 LEU A N 1
ATOM 632 C CA . LEU A 1 85 ? -9.890 -10.772 9.535 1.00 97.44 85 LEU A CA 1
ATOM 633 C C . LEU A 1 85 ? -11.160 -11.618 9.425 1.00 97.44 85 LEU A C 1
ATOM 635 O O . LEU A 1 85 ? -12.202 -11.072 9.075 1.00 97.44 85 LEU A O 1
ATOM 639 N N . ASP A 1 86 ? -11.109 -12.898 9.790 1.00 97.19 86 ASP A N 1
ATOM 640 C CA . ASP A 1 86 ? -12.294 -13.765 9.838 1.00 97.19 86 ASP A CA 1
ATOM 641 C C . ASP A 1 86 ? -13.334 -13.235 10.837 1.00 97.19 86 ASP A C 1
ATOM 643 O O . ASP A 1 86 ? -14.540 -13.332 10.617 1.00 97.19 86 ASP A O 1
ATOM 647 N N . THR A 1 87 ? -12.864 -12.620 11.925 1.00 95.88 87 THR A N 1
ATOM 648 C CA . THR A 1 87 ? -13.721 -12.007 12.950 1.00 95.88 87 THR A CA 1
ATOM 649 C C . THR A 1 87 ? -14.019 -10.528 12.694 1.00 95.88 87 THR A C 1
ATOM 651 O O . THR A 1 87 ? -15.020 -10.018 13.190 1.00 95.88 87 THR A O 1
ATOM 654 N N . ASN A 1 88 ? -13.173 -9.825 11.934 1.00 96.06 88 ASN A N 1
ATOM 655 C CA . ASN A 1 88 ? -13.282 -8.384 11.685 1.00 96.06 88 ASN A CA 1
ATOM 656 C C . ASN A 1 88 ? -12.991 -8.054 10.206 1.00 96.06 88 ASN A C 1
ATOM 658 O O . ASN A 1 88 ? -11.998 -7.386 9.899 1.00 96.06 88 ASN A O 1
ATOM 662 N N . PRO A 1 89 ? -13.853 -8.479 9.264 1.00 96.44 89 PRO A N 1
ATOM 663 C CA . PRO A 1 89 ? -13.571 -8.383 7.829 1.00 96.44 89 PRO A CA 1
ATOM 664 C C . PRO A 1 89 ? -13.534 -6.947 7.294 1.00 96.44 89 PRO A C 1
ATOM 666 O O . PRO A 1 89 ? -13.018 -6.727 6.198 1.00 96.44 89 PRO A O 1
ATOM 669 N N . ALA A 1 90 ? -14.061 -5.982 8.052 1.00 95.06 90 ALA A N 1
ATOM 670 C CA . ALA A 1 90 ? -14.060 -4.558 7.729 1.00 95.06 90 ALA A CA 1
ATOM 671 C C . ALA A 1 90 ? -12.828 -3.805 8.272 1.00 95.06 90 ALA A C 1
ATOM 673 O O . ALA A 1 90 ? -12.767 -2.591 8.129 1.00 95.06 90 ALA A O 1
ATOM 674 N N . TYR A 1 91 ? -11.848 -4.481 8.892 1.00 96.69 91 TYR A N 1
ATOM 675 C CA . TYR A 1 91 ? -10.668 -3.823 9.468 1.00 96.69 91 TYR A CA 1
ATOM 676 C C . TYR A 1 91 ? -9.515 -3.684 8.444 1.00 96.69 91 TYR A C 1
ATOM 678 O O . TYR A 1 91 ? -8.780 -4.648 8.213 1.00 96.69 91 TYR A O 1
ATOM 686 N N . PRO A 1 92 ? -9.297 -2.498 7.831 1.00 96.69 92 PRO A N 1
ATOM 687 C CA . PRO A 1 92 ? -8.352 -2.319 6.720 1.00 96.69 92 PRO A CA 1
ATOM 688 C C . PRO A 1 92 ? -6.881 -2.553 7.088 1.00 96.69 92 PRO A C 1
ATOM 690 O O . PRO A 1 92 ? -6.106 -3.024 6.251 1.00 96.69 92 PRO A O 1
ATOM 693 N N . SER A 1 93 ? -6.488 -2.227 8.323 1.00 96.56 93 SER A N 1
ATOM 694 C CA . SER A 1 93 ? -5.093 -2.325 8.776 1.00 96.56 93 SER A CA 1
ATOM 695 C C . SER A 1 93 ? -4.601 -3.775 8.824 1.00 96.56 93 SER A C 1
ATOM 697 O O . SER A 1 93 ? -3.475 -4.061 8.418 1.00 96.56 93 SER A O 1
ATOM 699 N N . ALA A 1 94 ? -5.469 -4.724 9.188 1.00 97.50 94 ALA A N 1
ATOM 700 C CA . ALA A 1 94 ? -5.088 -6.133 9.205 1.00 97.50 94 ALA A CA 1
ATOM 701 C C . ALA A 1 94 ? -4.791 -6.673 7.795 1.00 97.50 94 ALA A C 1
ATOM 703 O O . ALA A 1 94 ? -3.834 -7.430 7.627 1.00 97.50 94 ALA A O 1
ATOM 704 N N . TYR A 1 95 ? -5.535 -6.241 6.765 1.00 98.38 95 TYR A N 1
ATOM 705 C CA . TYR A 1 95 ? -5.184 -6.553 5.372 1.00 98.38 95 TYR A CA 1
ATOM 706 C C . TYR A 1 95 ? -3.825 -5.955 4.993 1.00 98.38 95 TYR A C 1
ATOM 708 O O . TYR A 1 95 ? -2.995 -6.657 4.417 1.00 98.38 95 TYR A O 1
ATOM 716 N N . MET A 1 96 ? -3.554 -4.701 5.376 1.00 97.50 96 MET A N 1
ATOM 717 C CA . MET A 1 96 ? -2.271 -4.039 5.102 1.00 97.50 96 MET A CA 1
ATOM 718 C C . MET A 1 96 ? -1.103 -4.827 5.700 1.00 97.50 96 MET A C 1
ATOM 720 O O . MET A 1 96 ? -0.135 -5.150 5.008 1.00 97.50 96 MET A O 1
ATOM 724 N N . ASN A 1 97 ? -1.208 -5.177 6.980 1.00 97.12 97 ASN A N 1
ATOM 725 C CA . ASN A 1 97 ? -0.162 -5.902 7.687 1.00 97.12 97 ASN A CA 1
ATOM 726 C C . ASN A 1 97 ? 0.009 -7.324 7.150 1.00 97.12 97 ASN A C 1
ATOM 728 O O . ASN A 1 97 ? 1.137 -7.805 7.033 1.00 97.12 97 ASN A O 1
ATOM 732 N N . ARG A 1 98 ? -1.078 -7.982 6.723 1.00 97.81 98 ARG A N 1
ATOM 733 C CA . ARG A 1 98 ? -0.997 -9.311 6.102 1.00 97.81 98 ARG A CA 1
ATOM 734 C C . ARG A 1 98 ? -0.322 -9.246 4.736 1.00 97.81 98 ARG A C 1
ATOM 736 O O . ARG A 1 98 ? 0.498 -10.113 4.423 1.00 97.81 98 ARG A O 1
ATOM 743 N N . ALA A 1 99 ? -0.584 -8.195 3.959 1.00 97.06 99 ALA A N 1
ATOM 744 C CA . ALA A 1 99 ? 0.137 -7.921 2.723 1.00 97.06 99 ALA A CA 1
ATOM 745 C C . ALA A 1 99 ? 1.635 -7.711 2.991 1.00 97.06 99 ALA A C 1
ATOM 747 O O . ALA A 1 99 ? 2.474 -8.301 2.311 1.00 97.06 99 ALA A O 1
ATOM 748 N N . GLN A 1 100 ? 1.992 -6.916 4.003 1.00 94.69 100 GLN A N 1
ATOM 749 C CA . GLN A 1 100 ? 3.388 -6.678 4.369 1.00 94.69 100 GLN A CA 1
ATOM 750 C C . GLN A 1 100 ? 4.098 -7.963 4.820 1.00 94.69 100 GLN A C 1
ATOM 752 O O . GLN A 1 100 ? 5.191 -8.246 4.332 1.00 94.69 100 GLN A O 1
ATOM 757 N N . ALA A 1 101 ? 3.462 -8.788 5.655 1.00 95.31 101 ALA A N 1
ATOM 758 C CA . ALA A 1 101 ? 4.008 -10.080 6.064 1.00 95.31 101 ALA A CA 1
ATOM 759 C C . ALA A 1 101 ? 4.232 -11.012 4.857 1.00 95.31 101 ALA A C 1
ATOM 761 O O . ALA A 1 101 ? 5.307 -11.586 4.692 1.00 95.31 101 ALA A O 1
ATOM 762 N N . ARG A 1 102 ? 3.272 -11.094 3.926 1.00 94.19 102 ARG A N 1
ATOM 763 C CA . ARG A 1 102 ? 3.431 -11.872 2.681 1.00 94.19 102 ARG A CA 1
ATOM 764 C C . ARG A 1 102 ? 4.571 -11.355 1.801 1.00 94.19 102 ARG A C 1
ATOM 766 O O . ARG A 1 102 ? 5.242 -12.157 1.154 1.00 94.19 102 ARG A O 1
ATOM 773 N N . ARG A 1 103 ? 4.832 -10.042 1.785 1.00 91.38 103 ARG A N 1
ATOM 774 C CA . ARG A 1 103 ? 5.992 -9.473 1.076 1.00 91.38 103 ARG A CA 1
ATOM 775 C C . ARG A 1 103 ? 7.321 -9.947 1.662 1.00 91.38 103 ARG A C 1
ATOM 777 O O . ARG A 1 103 ? 8.239 -10.175 0.882 1.00 91.38 103 ARG A O 1
ATOM 784 N N . LEU A 1 104 ? 7.417 -10.168 2.975 1.00 91.19 104 LEU A N 1
ATOM 785 C CA . LEU A 1 104 ? 8.622 -10.744 3.588 1.00 91.19 104 LEU A CA 1
ATOM 786 C C . LEU A 1 104 ? 8.900 -12.158 3.052 1.00 91.19 104 LEU A C 1
ATOM 788 O O . LEU A 1 104 ? 10.038 -12.455 2.698 1.00 91.19 104 LEU A O 1
ATOM 792 N N . LEU A 1 105 ? 7.866 -12.989 2.861 1.00 89.00 105 LEU A N 1
ATOM 793 C CA . LEU A 1 105 ? 8.023 -14.317 2.241 1.00 89.00 105 LEU A CA 1
ATOM 794 C C . LEU A 1 105 ? 8.519 -14.243 0.789 1.00 89.00 105 LEU A C 1
ATOM 796 O O . LEU A 1 105 ? 9.288 -15.100 0.347 1.00 89.00 105 LEU A O 1
ATOM 800 N N . ILE A 1 106 ? 8.086 -13.223 0.040 1.00 84.81 106 ILE A N 1
ATOM 801 C CA . ILE A 1 106 ? 8.558 -12.978 -1.331 1.00 84.81 106 ILE A CA 1
ATOM 802 C C . ILE A 1 106 ? 10.036 -12.568 -1.311 1.00 84.81 106 ILE A C 1
ATOM 804 O O . ILE A 1 106 ? 10.820 -13.107 -2.082 1.00 84.81 106 ILE A O 1
ATOM 808 N N . SER A 1 107 ? 10.439 -11.670 -0.411 1.00 80.19 107 SER A N 1
ATOM 809 C CA . SER A 1 107 ? 11.838 -11.235 -0.291 1.00 80.19 107 SER A CA 1
ATOM 810 C C . SER A 1 107 ? 12.779 -12.358 0.164 1.00 80.19 107 SER A C 1
ATOM 812 O O . SER A 1 107 ? 13.923 -12.408 -0.272 1.00 80.19 107 SER A O 1
ATOM 814 N N . GLN A 1 108 ? 12.299 -13.279 1.005 1.00 77.19 108 GLN A N 1
ATOM 815 C CA . GLN A 1 108 ? 13.060 -14.438 1.495 1.00 77.19 108 GLN A CA 1
ATOM 816 C C . GLN A 1 108 ? 13.159 -15.595 0.490 1.00 77.19 108 GLN A C 1
ATOM 818 O O . GLN A 1 108 ? 13.884 -16.564 0.725 1.00 77.19 108 GLN A O 1
ATOM 823 N N . SER A 1 109 ? 12.395 -15.566 -0.604 1.00 66.50 109 SER A N 1
ATOM 824 C CA . SER A 1 109 ? 12.564 -16.531 -1.691 1.00 66.50 109 SER A CA 1
ATOM 825 C C . SER A 1 109 ? 13.626 -15.975 -2.640 1.00 66.50 109 SER A C 1
ATOM 827 O O . SER A 1 109 ? 13.399 -14.942 -3.250 1.00 66.50 109 SER A O 1
ATOM 829 N N . ASN A 1 110 ? 14.794 -16.633 -2.716 1.00 56.81 110 ASN A N 1
ATOM 830 C CA . ASN A 1 110 ? 16.028 -16.225 -3.421 1.00 56.81 110 ASN A CA 1
ATOM 831 C C . ASN A 1 110 ? 15.845 -15.837 -4.908 1.00 56.81 110 ASN A C 1
ATOM 833 O O . ASN A 1 110 ? 16.292 -16.564 -5.795 1.00 56.81 110 ASN A O 1
ATOM 837 N N . HIS A 1 111 ? 15.173 -14.714 -5.180 1.00 51.44 111 HIS A N 1
ATOM 838 C CA . HIS A 1 111 ? 14.907 -14.051 -6.467 1.00 51.44 111 HIS A CA 1
ATOM 839 C C . HIS A 1 111 ? 14.375 -14.922 -7.621 1.00 51.44 111 HIS A C 1
ATOM 841 O O . HIS A 1 111 ? 14.081 -14.416 -8.702 1.00 51.44 111 HIS A O 1
ATOM 847 N N . THR A 1 112 ? 14.188 -16.219 -7.398 1.00 51.22 112 THR A N 1
ATOM 848 C CA . THR A 1 112 ? 13.607 -17.154 -8.348 1.00 51.22 112 THR A CA 1
ATOM 849 C C . THR A 1 112 ? 12.110 -17.142 -8.097 1.00 51.22 112 THR A C 1
ATOM 851 O O . THR A 1 112 ? 11.634 -17.681 -7.096 1.00 51.22 112 THR A O 1
ATOM 854 N N . PHE A 1 113 ? 11.368 -16.467 -8.974 1.00 57.03 113 PHE A N 1
ATOM 855 C CA . PHE A 1 113 ? 9.909 -16.411 -8.923 1.00 57.03 113 PHE A CA 1
ATOM 856 C C . PHE A 1 113 ? 9.319 -17.804 -9.191 1.00 57.03 113 PHE A C 1
ATOM 858 O O . PHE A 1 113 ? 8.941 -18.135 -10.313 1.00 57.03 113 PHE A O 1
ATOM 865 N N . HIS A 1 114 ? 9.247 -18.631 -8.149 1.00 60.88 114 HIS A N 1
ATOM 866 C CA . HIS A 1 114 ? 8.496 -19.883 -8.153 1.00 60.88 114 HIS A CA 1
ATOM 867 C C . HIS A 1 114 ? 6.986 -19.596 -8.105 1.00 60.88 114 HIS A C 1
ATOM 869 O O . HIS A 1 114 ? 6.560 -18.503 -7.728 1.00 60.88 114 HIS A O 1
ATOM 875 N N . GLU A 1 115 ? 6.150 -20.583 -8.443 1.00 61.22 115 GLU A N 1
ATOM 876 C CA . GLU A 1 115 ? 4.681 -20.460 -8.394 1.00 61.22 115 GLU A CA 1
ATOM 877 C C . GLU A 1 115 ? 4.166 -19.947 -7.037 1.00 61.22 115 GLU A C 1
ATOM 879 O O . GLU A 1 115 ? 3.247 -19.127 -6.985 1.00 61.22 115 GLU A O 1
ATOM 884 N N . THR A 1 116 ? 4.815 -20.345 -5.939 1.00 61.34 116 THR A N 1
ATOM 885 C CA . THR A 1 116 ? 4.526 -19.858 -4.582 1.00 61.34 116 THR A CA 1
ATOM 886 C C . THR A 1 116 ? 4.715 -18.342 -4.453 1.00 61.34 116 THR A C 1
ATOM 888 O O . THR A 1 116 ? 3.885 -17.666 -3.844 1.00 61.34 116 THR A O 1
ATOM 891 N N . SER A 1 117 ? 5.749 -17.774 -5.082 1.00 74.31 117 SER A N 1
ATOM 892 C CA . SER A 1 117 ? 5.983 -16.326 -5.113 1.00 74.31 117 SER A CA 1
ATOM 893 C C . SER A 1 117 ? 4.890 -15.608 -5.911 1.00 74.31 117 SER A C 1
ATOM 895 O O . SER A 1 117 ? 4.431 -14.548 -5.497 1.00 74.31 117 SER A O 1
ATOM 897 N N . VAL A 1 118 ? 4.391 -16.211 -6.998 1.00 78.31 118 VAL A N 1
ATOM 898 C CA . VAL A 1 118 ? 3.276 -15.660 -7.794 1.00 78.31 118 VAL A CA 1
ATOM 899 C C . VAL A 1 118 ? 1.990 -15.587 -6.984 1.00 78.31 118 VAL A C 1
ATOM 901 O O . VAL A 1 118 ? 1.317 -14.555 -6.981 1.00 78.31 118 VAL A O 1
ATOM 904 N N . ARG A 1 119 ? 1.657 -16.674 -6.280 1.00 85.19 119 ARG A N 1
ATOM 905 C CA . ARG A 1 119 ? 0.480 -16.721 -5.410 1.00 85.19 119 ARG A CA 1
ATOM 906 C C . ARG A 1 119 ? 0.573 -15.662 -4.315 1.00 85.19 119 ARG A C 1
ATOM 908 O O . ARG A 1 119 ? -0.397 -14.946 -4.082 1.00 85.19 119 ARG A O 1
ATOM 915 N N . ASN A 1 120 ? 1.740 -15.516 -3.689 1.00 87.75 120 ASN A N 1
ATOM 916 C CA . ASN A 1 120 ? 1.955 -14.483 -2.680 1.00 87.75 120 ASN A CA 1
ATOM 917 C C . ASN A 1 120 ? 1.815 -13.071 -3.263 1.00 87.75 120 ASN A C 1
ATOM 919 O O . ASN A 1 120 ? 1.163 -12.243 -2.639 1.00 87.75 120 ASN A O 1
ATOM 923 N N . VAL A 1 121 ? 2.325 -12.796 -4.470 1.00 89.25 121 VAL A N 1
ATOM 924 C CA . VAL A 1 121 ? 2.124 -11.497 -5.143 1.00 89.25 121 VAL A CA 1
ATOM 925 C C . VAL A 1 121 ? 0.636 -11.208 -5.362 1.00 89.25 121 VAL A C 1
ATOM 927 O O . VAL A 1 121 ? 0.175 -10.116 -5.040 1.00 89.25 121 VAL A O 1
ATOM 930 N N . GLN A 1 122 ? -0.140 -12.177 -5.852 1.00 90.50 122 GLN A N 1
ATOM 931 C CA . GLN A 1 122 ? -1.587 -12.007 -6.044 1.00 90.50 122 GLN A CA 1
ATOM 932 C C . GLN A 1 122 ? -2.312 -11.723 -4.724 1.00 90.50 122 GLN A C 1
ATOM 934 O O . GLN A 1 122 ? -3.137 -10.815 -4.651 1.00 90.50 122 GLN A O 1
ATOM 939 N N . LEU A 1 123 ? -1.969 -12.466 -3.672 1.00 94.06 123 LEU A N 1
ATOM 940 C CA . LEU A 1 123 ? -2.530 -12.280 -2.336 1.00 94.06 123 LEU A CA 1
ATOM 941 C C . LEU A 1 123 ? -2.166 -10.915 -1.733 1.00 94.06 123 LEU A C 1
ATOM 943 O O . LEU A 1 123 ? -3.018 -10.281 -1.118 1.00 94.06 123 LEU A O 1
ATOM 947 N N . VAL A 1 124 ? -0.937 -10.438 -1.948 1.00 95.62 124 VAL A N 1
ATOM 948 C CA . VAL A 1 124 ? -0.499 -9.089 -1.553 1.00 95.62 124 VAL A CA 1
ATOM 949 C C . VAL A 1 124 ? -1.331 -8.025 -2.263 1.00 95.62 124 VAL A C 1
ATOM 951 O O . VAL A 1 124 ? -1.864 -7.134 -1.611 1.00 95.62 124 VAL A O 1
ATOM 954 N N . LEU A 1 125 ? -1.490 -8.121 -3.586 1.00 94.88 125 LEU A N 1
ATOM 955 C CA . LEU A 1 125 ? -2.285 -7.159 -4.355 1.00 94.88 125 LEU A CA 1
ATOM 956 C C . LEU A 1 125 ? -3.766 -7.176 -3.951 1.00 94.88 125 LEU A C 1
ATOM 958 O O . LEU A 1 125 ? -4.392 -6.116 -3.888 1.00 94.88 125 LEU A O 1
ATOM 962 N N . SER A 1 126 ? -4.312 -8.357 -3.645 1.00 96.25 126 SER A N 1
ATOM 963 C CA . SER A 1 126 ? -5.679 -8.517 -3.143 1.00 96.25 126 SER A CA 1
ATOM 964 C C . SER A 1 126 ? -5.864 -7.846 -1.782 1.00 96.25 126 SER A C 1
ATOM 966 O O . SER A 1 126 ? -6.818 -7.094 -1.606 1.00 96.25 126 SER A O 1
ATOM 968 N N . ASP A 1 127 ? -4.957 -8.086 -0.833 1.00 98.31 127 ASP A N 1
ATOM 969 C CA . ASP A 1 127 ? -5.023 -7.475 0.497 1.00 98.31 127 ASP A CA 1
ATOM 970 C C . ASP A 1 127 ? -4.896 -5.947 0.416 1.00 98.31 127 ASP A C 1
ATOM 972 O O . ASP A 1 127 ? -5.709 -5.237 0.998 1.00 98.31 127 ASP A O 1
ATOM 976 N N . LEU A 1 128 ? -3.938 -5.426 -0.361 1.00 98.00 128 LEU A N 1
ATOM 977 C CA . LEU A 1 128 ? -3.753 -3.979 -0.534 1.00 98.00 128 LEU A CA 1
ATOM 978 C C . LEU A 1 128 ? -4.961 -3.321 -1.204 1.00 98.00 128 LEU A C 1
ATOM 980 O O . LEU A 1 128 ? -5.368 -2.228 -0.816 1.00 98.00 128 LEU A O 1
ATOM 984 N N . THR A 1 129 ? -5.565 -3.996 -2.184 1.00 97.31 129 THR A N 1
ATOM 985 C CA . THR A 1 129 ? -6.819 -3.535 -2.792 1.00 97.31 129 THR A CA 1
ATOM 986 C C . THR A 1 129 ? -7.929 -3.493 -1.753 1.00 97.31 129 THR A C 1
ATOM 988 O O . THR A 1 129 ? -8.646 -2.499 -1.686 1.00 97.31 129 THR A O 1
ATOM 991 N N . LYS A 1 130 ? -8.013 -4.499 -0.875 1.00 97.62 130 LYS A N 1
ATOM 992 C CA . LYS A 1 130 ? -9.015 -4.510 0.187 1.00 97.62 130 LYS A CA 1
ATOM 993 C C . LYS A 1 130 ? -8.793 -3.420 1.232 1.00 97.62 130 LYS A C 1
ATOM 995 O O . LYS A 1 130 ? -9.759 -2.794 1.657 1.00 97.62 130 LYS A O 1
ATOM 1000 N N . THR A 1 131 ? -7.541 -3.135 1.595 1.00 97.62 131 THR A N 1
ATOM 1001 C CA . THR A 1 131 ? -7.205 -1.978 2.437 1.00 97.62 131 THR A CA 1
ATOM 1002 C C . THR A 1 131 ? -7.696 -0.681 1.804 1.00 97.62 131 THR A C 1
ATOM 1004 O O . THR A 1 131 ? -8.309 0.125 2.496 1.00 97.62 131 THR A O 1
ATOM 1007 N N . ILE A 1 132 ? -7.457 -0.485 0.502 1.00 96.69 132 ILE A N 1
ATOM 1008 C CA . ILE A 1 132 ? -7.891 0.719 -0.218 1.00 96.69 132 ILE A CA 1
ATOM 1009 C C . ILE A 1 132 ? -9.415 0.814 -0.237 1.00 96.69 132 ILE A C 1
ATOM 1011 O O . ILE A 1 132 ? -9.941 1.858 0.119 1.00 96.69 132 ILE A O 1
ATOM 1015 N N . GLU A 1 133 ? -10.123 -0.259 -0.595 1.00 95.81 133 GLU A N 1
ATOM 1016 C CA . GLU A 1 133 ? -11.593 -0.285 -0.622 1.00 95.81 133 GLU A CA 1
ATOM 1017 C C . GLU A 1 133 ? -12.213 0.098 0.725 1.00 95.81 133 GLU A C 1
ATOM 1019 O O . GLU A 1 133 ? -13.172 0.860 0.761 1.00 95.81 133 GLU A O 1
ATOM 1024 N N . LEU A 1 134 ? -11.666 -0.429 1.824 1.00 95.56 134 LEU A N 1
ATOM 1025 C CA . LEU A 1 134 ? -12.197 -0.220 3.171 1.00 95.56 134 LEU A CA 1
ATOM 1026 C C . LEU A 1 134 ? -11.776 1.119 3.793 1.00 95.56 134 LEU A C 1
ATOM 1028 O O . LEU A 1 134 ? -12.471 1.630 4.662 1.00 95.56 134 LEU A O 1
ATOM 1032 N N . ALA A 1 135 ? -10.627 1.675 3.400 1.00 94.38 135 ALA A N 1
ATOM 1033 C CA . ALA A 1 135 ? -10.142 2.948 3.933 1.00 94.38 135 ALA A CA 1
ATOM 1034 C C . ALA A 1 135 ? -10.550 4.158 3.077 1.00 94.38 135 ALA A C 1
ATOM 1036 O O . ALA A 1 135 ? -10.477 5.289 3.567 1.00 94.38 135 ALA A O 1
ATOM 1037 N N . ALA A 1 136 ? -10.942 3.944 1.816 1.00 92.12 136 ALA A N 1
ATOM 1038 C CA . ALA A 1 136 ? -11.254 5.011 0.874 1.00 92.12 136 ALA A CA 1
ATOM 1039 C C . ALA A 1 136 ? -12.467 5.841 1.323 1.00 92.12 136 ALA A C 1
ATOM 1041 O O . ALA A 1 136 ? -13.432 5.303 1.869 1.00 92.12 136 ALA A O 1
ATOM 1042 N N . PRO A 1 137 ? -12.453 7.160 1.065 1.00 88.50 137 PRO A N 1
ATOM 1043 C CA . PRO A 1 137 ? -13.612 7.997 1.322 1.00 88.50 137 PRO A CA 1
ATOM 1044 C C . PRO A 1 137 ? -14.763 7.660 0.366 1.00 88.50 137 PRO A C 1
ATOM 1046 O O . PRO A 1 137 ? -14.552 7.257 -0.778 1.00 88.50 137 PRO A O 1
ATOM 1049 N N . THR A 1 138 ? -15.995 7.928 0.798 1.00 84.88 138 THR A N 1
ATOM 1050 C CA . THR A 1 138 ? -17.213 7.714 -0.006 1.00 84.88 138 THR A CA 1
ATOM 1051 C C . THR A 1 138 ? -17.251 8.568 -1.279 1.00 84.88 138 THR A C 1
ATOM 1053 O O . THR A 1 138 ? -17.931 8.222 -2.242 1.00 84.88 138 THR A O 1
ATOM 1056 N N . SER A 1 139 ? -16.525 9.691 -1.305 1.00 83.44 139 SER A N 1
ATOM 1057 C CA . SER A 1 139 ? -16.360 10.518 -2.502 1.00 83.44 139 SER A CA 1
ATOM 1058 C C . SER A 1 139 ? -14.923 11.043 -2.625 1.00 83.44 139 SER A C 1
ATOM 1060 O O . SER A 1 139 ? -14.272 11.251 -1.601 1.00 83.44 139 SER A O 1
ATOM 1062 N N . PRO A 1 140 ? -14.421 11.315 -3.846 1.00 77.50 140 PRO A N 1
ATOM 1063 C CA . PRO A 1 140 ? -13.043 11.776 -4.053 1.00 77.50 140 PRO A CA 1
ATOM 1064 C C . PRO A 1 140 ? -12.691 13.104 -3.368 1.00 77.50 140 PRO A C 1
ATOM 1066 O O . PRO A 1 140 ? -11.519 13.370 -3.123 1.00 77.50 140 PRO A O 1
ATOM 1069 N N . SER A 1 141 ? -13.688 13.946 -3.085 1.00 79.50 141 SER A N 1
ATOM 1070 C CA . SER A 1 141 ? -13.520 15.241 -2.418 1.00 79.50 141 SER A CA 1
ATOM 1071 C C . SER A 1 141 ? -13.844 15.207 -0.924 1.00 79.50 141 SER A C 1
ATOM 1073 O O . SER A 1 141 ? -13.737 16.241 -0.268 1.00 79.50 141 SER A O 1
ATOM 1075 N N . ALA A 1 142 ? -14.292 14.068 -0.386 1.00 85.56 142 ALA A N 1
ATOM 1076 C CA . ALA A 1 142 ? -14.592 13.969 1.035 1.00 85.56 142 ALA A CA 1
ATOM 1077 C C . ALA A 1 142 ? -13.294 13.981 1.862 1.00 85.56 142 ALA A C 1
ATOM 1079 O O . ALA A 1 142 ? -12.300 13.371 1.451 1.00 85.56 142 ALA A O 1
ATOM 1080 N N . PRO A 1 143 ? -13.294 14.663 3.022 1.00 89.00 143 PRO A N 1
ATOM 1081 C CA . PRO A 1 143 ? -12.157 14.642 3.923 1.00 89.00 143 PRO A CA 1
ATOM 1082 C C . PRO A 1 143 ? -11.942 13.233 4.484 1.00 89.00 143 PRO A C 1
ATOM 1084 O O . PRO A 1 143 ? -12.889 12.466 4.668 1.00 89.00 143 PRO A O 1
ATOM 1087 N N . VAL A 1 144 ? -10.684 12.904 4.760 1.00 92.44 144 VAL A N 1
ATOM 1088 C CA . VAL A 1 144 ? -10.274 11.634 5.371 1.00 92.44 144 VAL A CA 1
ATOM 1089 C C . VAL A 1 144 ? -9.602 11.893 6.711 1.00 92.44 144 VAL A C 1
ATOM 1091 O O . VAL A 1 144 ? -8.946 12.920 6.899 1.00 92.44 144 VAL A O 1
ATOM 1094 N N . SER A 1 145 ? -9.735 10.954 7.647 1.00 93.75 145 SER A N 1
ATOM 1095 C CA . SER A 1 145 ? -8.997 11.030 8.908 1.00 93.75 145 SER A CA 1
ATOM 1096 C C . SER A 1 145 ? -7.489 10.885 8.675 1.00 93.75 145 SER A C 1
ATOM 1098 O O . SER A 1 145 ? -7.045 10.316 7.670 1.00 93.75 145 SER A O 1
ATOM 1100 N N . SER A 1 146 ? -6.670 11.331 9.632 1.00 92.75 146 SER A N 1
ATOM 1101 C CA . SER A 1 146 ? -5.214 11.132 9.559 1.00 92.75 146 SER A CA 1
ATOM 1102 C C . SER A 1 146 ? -4.831 9.652 9.448 1.00 92.75 146 SER A C 1
ATOM 1104 O O . SER A 1 146 ? -3.890 9.310 8.737 1.00 92.75 146 SER A O 1
ATOM 1106 N N . PHE A 1 147 ? -5.590 8.761 10.095 1.00 92.56 147 PHE A N 1
ATOM 1107 C CA . PHE A 1 147 ? -5.343 7.324 10.012 1.00 92.56 147 PHE A CA 1
ATOM 1108 C C . PHE A 1 147 ? -5.722 6.736 8.648 1.00 92.56 147 PHE A C 1
ATOM 1110 O O . PHE A 1 147 ? -4.972 5.925 8.107 1.00 92.56 147 PHE A O 1
ATOM 1117 N N . GLN A 1 148 ? -6.846 7.162 8.061 1.00 94.50 148 GLN A N 1
ATOM 1118 C CA . GLN A 1 148 ? -7.215 6.767 6.700 1.00 94.50 148 GLN A CA 1
ATOM 1119 C C . GLN A 1 148 ? -6.176 7.243 5.687 1.00 94.50 148 GLN A C 1
ATOM 1121 O O . GLN A 1 148 ? -5.772 6.461 4.832 1.00 94.50 148 GLN A O 1
ATOM 1126 N N . ALA A 1 149 ? -5.704 8.488 5.799 1.00 94.00 149 ALA A N 1
ATOM 1127 C CA . ALA A 1 149 ? -4.665 9.018 4.921 1.00 94.00 149 ALA A CA 1
ATOM 1128 C C . ALA A 1 149 ? -3.364 8.202 5.017 1.00 94.00 149 ALA A C 1
ATOM 1130 O O . ALA A 1 149 ? -2.790 7.828 3.994 1.00 94.00 149 ALA A O 1
ATOM 1131 N N . GLU A 1 150 ? -2.929 7.848 6.229 1.00 94.50 150 GLU A N 1
ATOM 1132 C CA . GLU A 1 150 ? -1.754 6.994 6.431 1.00 94.50 150 GLU A CA 1
ATOM 1133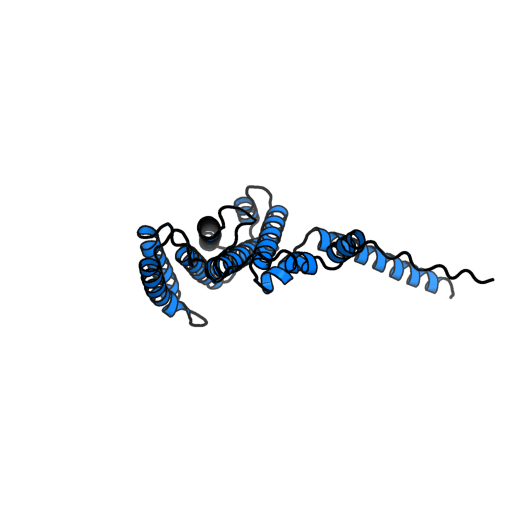 C C . GLU A 1 150 ? -1.937 5.597 5.814 1.00 94.50 150 GLU A C 1
ATOM 1135 O O . GLU A 1 150 ? -1.054 5.106 5.110 1.00 94.50 150 GLU A O 1
ATOM 1140 N N . LEU A 1 151 ? -3.091 4.960 6.026 1.00 95.31 151 LEU A N 1
ATOM 1141 C CA . LEU A 1 151 ? -3.380 3.658 5.427 1.00 95.31 151 LEU A CA 1
ATOM 1142 C C . LEU A 1 151 ? -3.424 3.731 3.900 1.00 95.31 151 LEU A C 1
ATOM 1144 O O . LEU A 1 151 ? -2.795 2.910 3.239 1.00 95.31 151 LEU A O 1
ATOM 1148 N N . LEU A 1 152 ? -4.141 4.706 3.340 1.00 95.94 152 LEU A N 1
ATOM 1149 C CA . LEU A 1 152 ? -4.300 4.874 1.897 1.00 95.94 152 LEU A CA 1
ATOM 1150 C C . LEU A 1 152 ? -2.964 5.181 1.229 1.00 95.94 152 LEU A C 1
ATOM 1152 O O . LEU A 1 152 ? -2.621 4.522 0.251 1.00 95.94 152 LEU A O 1
ATOM 1156 N N . SER A 1 153 ? -2.194 6.122 1.781 1.00 95.38 153 SER A N 1
ATOM 1157 C CA . SER A 1 153 ? -0.860 6.460 1.281 1.00 95.38 153 SER A CA 1
ATOM 1158 C C . SER A 1 153 ? 0.019 5.211 1.186 1.00 95.38 153 SER A C 1
ATOM 1160 O O . SER A 1 153 ? 0.424 4.839 0.087 1.00 95.38 153 SER A O 1
ATOM 1162 N N . LYS A 1 154 ? 0.186 4.470 2.290 1.00 96.12 154 LYS A N 1
ATOM 1163 C CA . LYS A 1 154 ? 0.954 3.216 2.321 1.00 96.12 154 LYS A CA 1
ATOM 1164 C C . LYS A 1 154 ? 0.394 2.158 1.367 1.00 96.12 154 LYS A C 1
ATOM 1166 O O . LYS A 1 154 ? 1.168 1.468 0.706 1.00 96.12 154 LYS A O 1
ATOM 1171 N N . ALA A 1 155 ? -0.931 2.020 1.273 1.00 97.44 155 ALA A N 1
ATOM 1172 C CA . ALA A 1 155 ? -1.568 0.970 0.479 1.00 97.44 155 ALA A CA 1
ATOM 1173 C C . ALA A 1 155 ? -1.294 1.172 -1.007 1.00 97.44 155 ALA A C 1
ATOM 1175 O O . ALA A 1 155 ? -0.839 0.253 -1.692 1.00 97.44 155 ALA A O 1
ATOM 1176 N N . TYR A 1 156 ? -1.532 2.396 -1.477 1.00 97.44 156 TYR A N 1
ATOM 1177 C CA . TYR A 1 156 ? -1.262 2.801 -2.844 1.00 97.44 156 TYR A CA 1
ATOM 1178 C C . TYR A 1 156 ? 0.231 2.682 -3.164 1.00 97.44 156 TYR A C 1
ATOM 1180 O O . TYR A 1 156 ? 0.579 2.025 -4.143 1.00 97.44 156 TYR A O 1
ATOM 1188 N N . THR A 1 157 ? 1.128 3.192 -2.309 1.00 96.19 157 THR A N 1
ATOM 1189 C CA . THR A 1 157 ? 2.583 3.070 -2.512 1.00 96.19 157 THR A CA 1
ATOM 1190 C C . THR A 1 157 ? 3.026 1.611 -2.610 1.00 96.19 157 THR A C 1
ATOM 1192 O O . THR A 1 157 ? 3.778 1.241 -3.513 1.00 96.19 157 THR A O 1
ATOM 1195 N N . HIS A 1 158 ? 2.564 0.751 -1.701 1.00 95.50 158 HIS A N 1
ATOM 1196 C CA . HIS A 1 158 ? 2.935 -0.662 -1.697 1.00 95.50 158 HIS A CA 1
ATOM 1197 C C . HIS A 1 158 ? 2.399 -1.394 -2.928 1.00 95.50 158 HIS A C 1
ATOM 1199 O O . HIS A 1 158 ? 3.125 -2.196 -3.523 1.00 95.50 158 HIS A O 1
ATOM 1205 N N . ARG A 1 159 ? 1.155 -1.115 -3.333 1.00 96.06 159 ARG A N 1
ATOM 1206 C CA . ARG A 1 159 ? 0.533 -1.751 -4.499 1.00 96.06 159 ARG A CA 1
ATOM 1207 C C . ARG A 1 159 ? 1.248 -1.327 -5.781 1.00 96.06 159 ARG A C 1
ATOM 1209 O O . ARG A 1 159 ? 1.644 -2.196 -6.561 1.00 96.06 159 ARG A O 1
ATOM 1216 N N . ALA A 1 160 ? 1.543 -0.032 -5.908 1.00 94.75 160 ALA A N 1
ATOM 1217 C CA . ALA A 1 160 ? 2.356 0.527 -6.980 1.00 94.75 160 ALA A CA 1
ATOM 1218 C C . ALA A 1 160 ? 3.737 -0.124 -7.054 1.00 94.75 160 ALA A C 1
ATOM 1220 O O . ALA A 1 160 ? 4.168 -0.551 -8.121 1.00 94.75 160 ALA A O 1
ATOM 1221 N N . TYR A 1 161 ? 4.423 -0.242 -5.915 1.00 93.12 161 TYR A N 1
ATOM 1222 C CA . TYR A 1 161 ? 5.759 -0.820 -5.855 1.00 93.12 161 TYR A CA 1
ATOM 1223 C C . TYR A 1 161 ? 5.767 -2.279 -6.309 1.00 93.12 161 TYR A C 1
ATOM 1225 O O . TYR A 1 161 ? 6.612 -2.667 -7.112 1.00 93.12 161 TYR A O 1
ATOM 1233 N N . VAL A 1 162 ? 4.809 -3.089 -5.847 1.00 91.50 162 VAL A N 1
ATOM 1234 C CA . VAL A 1 162 ? 4.688 -4.486 -6.283 1.00 91.50 162 VAL A CA 1
ATOM 1235 C C . VAL A 1 162 ? 4.443 -4.554 -7.790 1.00 91.50 162 VAL A C 1
ATOM 1237 O O . VAL A 1 162 ? 5.159 -5.272 -8.481 1.00 91.50 162 VAL A O 1
ATOM 1240 N N . MET A 1 163 ? 3.501 -3.776 -8.327 1.00 91.44 163 MET A N 1
ATOM 1241 C CA . MET A 1 163 ? 3.233 -3.741 -9.771 1.00 91.44 163 MET A CA 1
ATOM 1242 C C . MET A 1 163 ? 4.457 -3.283 -10.578 1.00 91.44 163 MET A C 1
ATOM 1244 O O . MET A 1 163 ? 4.809 -3.916 -11.570 1.00 91.44 163 MET A O 1
ATOM 1248 N N . HIS A 1 164 ? 5.159 -2.249 -10.113 1.00 89.88 164 HIS A N 1
ATOM 1249 C CA . HIS A 1 164 ? 6.374 -1.735 -10.741 1.00 89.88 164 HIS A CA 1
ATOM 1250 C C . HIS A 1 164 ? 7.513 -2.757 -10.742 1.00 89.88 164 HIS A C 1
ATOM 1252 O O . HIS A 1 164 ? 8.217 -2.904 -11.735 1.00 89.88 164 HIS A O 1
ATOM 1258 N N . MET A 1 165 ? 7.697 -3.488 -9.641 1.00 87.44 165 MET A N 1
ATOM 1259 C CA . MET A 1 165 ? 8.690 -4.560 -9.564 1.00 87.44 165 MET A CA 1
ATOM 1260 C C . MET A 1 165 ? 8.351 -5.699 -10.522 1.00 87.44 165 MET A C 1
ATOM 1262 O O . MET A 1 165 ? 9.245 -6.222 -11.184 1.00 87.44 165 MET A O 1
ATOM 1266 N N . MET A 1 166 ? 7.068 -6.043 -10.645 1.00 85.94 166 MET A N 1
ATOM 1267 C CA . MET A 1 166 ? 6.589 -7.072 -11.568 1.00 85.94 166 MET A CA 1
ATOM 1268 C C . MET A 1 166 ? 6.645 -6.634 -13.039 1.00 85.94 166 MET A C 1
ATOM 1270 O O . MET A 1 166 ? 6.731 -7.489 -13.917 1.00 85.94 166 MET A O 1
ATOM 1274 N N . SER A 1 167 ? 6.629 -5.329 -13.331 1.00 86.25 167 SER A N 1
ATOM 1275 C CA . SER A 1 167 ? 6.774 -4.803 -14.695 1.00 86.25 167 SER A CA 1
ATOM 1276 C C . SER A 1 167 ? 8.230 -4.789 -15.177 1.00 86.25 167 SER A C 1
ATOM 1278 O O . SER A 1 167 ? 8.478 -4.643 -16.374 1.00 86.25 167 SER A O 1
ATOM 1280 N N . LYS A 1 168 ? 9.212 -4.958 -14.277 1.00 85.06 168 LYS A N 1
ATOM 1281 C CA . LYS A 1 168 ? 10.629 -4.981 -14.660 1.00 85.06 168 LYS A CA 1
ATOM 1282 C C . LYS A 1 168 ? 10.966 -6.179 -15.559 1.00 85.06 168 LYS A C 1
ATOM 1284 O O . LYS A 1 168 ? 10.397 -7.262 -15.380 1.00 85.06 168 LYS A O 1
ATOM 1289 N N . PRO A 1 169 ? 11.929 -6.018 -16.489 1.00 76.38 169 PRO A N 1
ATOM 1290 C CA . PRO A 1 169 ? 12.448 -7.125 -17.286 1.00 76.38 169 PRO A CA 1
ATOM 1291 C C . PRO A 1 169 ? 12.975 -8.258 -16.398 1.00 76.38 169 PRO A C 1
ATOM 1293 O O . PRO A 1 169 ? 13.558 -8.003 -15.348 1.00 76.38 169 PRO A O 1
ATOM 1296 N N . GLY A 1 170 ? 12.789 -9.506 -16.831 1.00 75.06 170 GLY A N 1
ATOM 1297 C CA . GLY A 1 170 ? 13.202 -10.701 -16.082 1.00 75.06 170 GLY A CA 1
ATOM 1298 C C . GLY A 1 170 ? 12.072 -11.377 -15.301 1.00 75.06 170 GLY A C 1
ATOM 1299 O O . GLY A 1 170 ? 12.214 -12.534 -14.913 1.00 75.06 170 GLY A O 1
ATOM 1300 N N . ASN A 1 171 ? 10.922 -10.715 -15.141 1.00 77.38 171 ASN A N 1
ATOM 1301 C CA . ASN A 1 171 ? 9.728 -11.363 -14.607 1.00 77.38 171 ASN A CA 1
ATOM 1302 C C . ASN A 1 171 ? 9.045 -12.243 -15.672 1.00 77.38 171 ASN A C 1
ATOM 1304 O O . ASN A 1 171 ? 8.917 -11.820 -16.825 1.00 77.38 171 ASN A O 1
ATOM 1308 N N . PRO A 1 172 ? 8.553 -13.444 -15.312 1.00 75.06 172 PRO A N 1
ATOM 1309 C CA . PRO A 1 172 ? 7.845 -14.316 -16.247 1.00 75.06 172 PRO A CA 1
ATOM 1310 C C . PRO A 1 172 ? 6.631 -13.626 -16.888 1.00 75.06 172 PRO A C 1
ATOM 1312 O O . PRO A 1 172 ? 5.700 -13.213 -16.189 1.00 75.06 172 PRO A O 1
ATOM 1315 N N . SER A 1 173 ? 6.593 -13.559 -18.225 1.00 73.81 173 SER A N 1
ATOM 1316 C CA . SER A 1 173 ? 5.541 -12.861 -18.988 1.00 73.81 173 SER A CA 1
ATOM 1317 C C . SER A 1 173 ? 4.130 -13.354 -18.658 1.00 73.81 173 SER A C 1
ATOM 1319 O O . SER A 1 173 ? 3.198 -12.557 -18.602 1.00 73.81 173 SER A O 1
ATOM 1321 N N . GLY A 1 174 ? 3.970 -14.647 -18.351 1.00 76.06 174 GLY A N 1
ATOM 1322 C CA . GLY A 1 174 ? 2.686 -15.207 -17.921 1.00 76.06 174 GLY A CA 1
ATOM 1323 C C . GLY A 1 174 ? 2.175 -14.626 -16.597 1.00 76.06 174 GLY A C 1
ATOM 1324 O O . GLY A 1 174 ? 0.969 -14.481 -16.414 1.00 76.06 174 GLY A O 1
ATOM 1325 N N . ILE A 1 175 ? 3.065 -14.241 -15.676 1.00 74.69 175 ILE A N 1
ATOM 1326 C CA . ILE A 1 175 ? 2.666 -13.569 -14.433 1.00 74.69 175 ILE A CA 1
ATOM 1327 C C . ILE A 1 175 ? 2.237 -12.142 -14.735 1.00 74.69 175 ILE A C 1
ATOM 1329 O O . ILE A 1 175 ? 1.158 -11.736 -14.311 1.00 74.69 175 ILE A O 1
ATOM 1333 N N . VAL A 1 176 ? 3.049 -11.411 -15.499 1.00 80.38 176 VAL A N 1
ATOM 1334 C CA . VAL A 1 176 ? 2.735 -10.039 -15.906 1.00 80.38 176 VAL A CA 1
ATOM 1335 C C . VAL A 1 176 ? 1.373 -9.992 -16.589 1.00 80.38 176 VAL A C 1
ATOM 1337 O O . VAL A 1 176 ? 0.546 -9.150 -16.250 1.00 80.38 176 VAL A O 1
ATOM 1340 N N . GLN A 1 177 ? 1.093 -10.933 -17.491 1.00 81.75 177 GLN A N 1
ATOM 1341 C CA . GLN A 1 177 ? -0.171 -10.966 -18.214 1.00 81.75 177 GLN A CA 1
ATOM 1342 C C . GLN A 1 177 ? -1.368 -11.284 -17.312 1.00 81.75 177 GLN A C 1
ATOM 1344 O O . GLN A 1 177 ? -2.410 -10.649 -17.443 1.00 81.75 177 GLN A O 1
ATOM 1349 N N . ARG A 1 178 ? -1.217 -12.200 -16.346 1.00 81.62 178 ARG A N 1
ATOM 1350 C CA . ARG A 1 178 ? -2.269 -12.465 -15.350 1.00 81.62 178 ARG A CA 1
ATOM 1351 C C . ARG A 1 178 ? -2.542 -11.256 -14.458 1.00 81.62 178 ARG A C 1
ATOM 1353 O O . ARG A 1 178 ? -3.699 -10.954 -14.196 1.00 8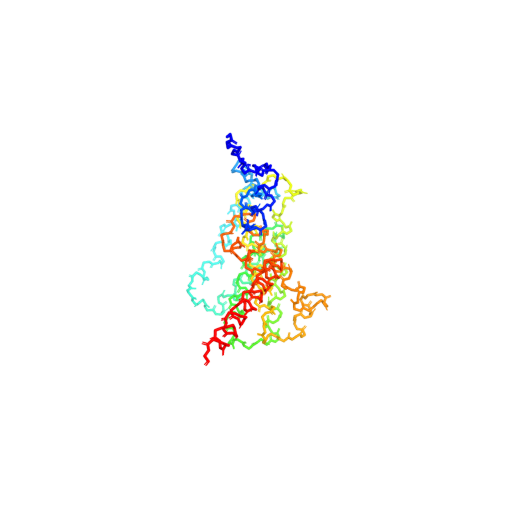1.62 178 ARG A O 1
ATOM 1360 N N . LEU A 1 179 ? -1.497 -10.569 -13.996 1.00 81.81 179 LEU A N 1
ATOM 1361 C CA . LEU A 1 179 ? -1.633 -9.416 -13.097 1.00 81.81 179 LEU A CA 1
ATOM 1362 C C . LEU A 1 179 ? -2.179 -8.166 -13.800 1.00 81.81 179 LEU A C 1
ATOM 1364 O O . LEU A 1 179 ? -2.875 -7.373 -13.179 1.00 81.81 179 LEU A O 1
ATOM 1368 N N . SER A 1 180 ? -1.892 -8.009 -15.091 1.00 81.81 180 SER A N 1
ATOM 1369 C CA . SER A 1 180 ? -2.367 -6.895 -15.927 1.00 81.81 180 SER A CA 1
ATOM 1370 C C . SER A 1 180 ? -3.731 -7.145 -16.580 1.00 81.81 180 SER A C 1
ATOM 1372 O O . SER A 1 180 ? -4.137 -6.380 -17.453 1.00 81.81 180 SER A O 1
ATOM 1374 N N . GLY A 1 181 ? -4.423 -8.239 -16.237 1.00 81.75 181 GLY A N 1
ATOM 1375 C CA . GLY A 1 181 ? -5.706 -8.589 -16.858 1.00 81.75 181 GLY A CA 1
ATOM 1376 C C . GLY A 1 181 ? -5.616 -8.817 -18.373 1.00 81.75 181 GLY A C 1
ATOM 1377 O O . GLY A 1 181 ? -6.580 -8.573 -19.088 1.00 81.75 181 GLY A O 1
ATOM 1378 N N . GLY A 1 182 ? -4.454 -9.246 -18.875 1.00 80.00 182 GLY A N 1
ATOM 1379 C CA . GLY A 1 182 ? -4.203 -9.455 -20.302 1.00 80.00 182 GLY A CA 1
ATOM 1380 C C . GLY A 1 182 ? -3.383 -8.357 -20.986 1.00 80.00 182 GLY A C 1
ATOM 1381 O O . GLY A 1 182 ? -2.840 -8.627 -22.056 1.00 80.00 182 GLY A O 1
ATOM 1382 N N . GLY A 1 183 ? -3.245 -7.169 -20.381 1.00 79.06 183 GLY A N 1
ATOM 1383 C CA . GLY A 1 183 ? -2.647 -5.975 -21.006 1.00 79.06 183 GLY A CA 1
ATOM 1384 C C . GLY A 1 183 ? -1.110 -5.926 -21.073 1.00 79.06 183 GLY A C 1
ATOM 1385 O O . GLY A 1 183 ? -0.535 -5.101 -21.780 1.00 79.06 183 GLY A O 1
ATOM 1386 N N . GLY A 1 184 ? -0.420 -6.830 -20.377 1.00 85.75 184 GLY A N 1
ATOM 1387 C CA . GLY A 1 184 ? 1.038 -6.947 -20.403 1.00 85.75 184 GLY A CA 1
ATOM 1388 C C . GLY A 1 184 ? 1.772 -5.910 -19.542 1.00 85.75 184 GLY A C 1
ATOM 1389 O O . GLY A 1 184 ? 1.223 -5.343 -18.598 1.00 85.75 184 GLY A O 1
ATOM 1390 N N . VAL A 1 185 ? 3.061 -5.703 -19.841 1.00 86.88 185 VAL A N 1
ATOM 1391 C CA . VAL A 1 185 ? 3.984 -4.880 -19.030 1.00 86.88 185 VAL A CA 1
ATOM 1392 C C . VAL A 1 185 ? 3.541 -3.419 -18.961 1.00 86.88 185 VAL A C 1
ATOM 1394 O O . VAL A 1 185 ? 3.545 -2.841 -17.880 1.00 86.88 185 VAL A O 1
ATOM 1397 N N . GLN A 1 186 ? 3.136 -2.833 -20.091 1.00 85.81 186 GLN A N 1
ATOM 1398 C CA . GLN A 1 186 ? 2.756 -1.417 -20.165 1.00 85.81 186 GLN A CA 1
ATOM 1399 C C . GLN A 1 186 ? 1.549 -1.108 -19.279 1.00 85.81 186 GLN A C 1
ATOM 1401 O O . GLN A 1 186 ? 1.601 -0.184 -18.478 1.00 85.81 186 GLN A O 1
ATOM 1406 N N . THR A 1 187 ? 0.509 -1.944 -19.333 1.00 88.69 187 THR A N 1
ATOM 1407 C CA . THR A 1 187 ? -0.657 -1.801 -18.453 1.00 88.69 187 THR A CA 1
ATOM 1408 C C . THR A 1 187 ? -0.265 -1.871 -16.980 1.00 88.69 187 THR A C 1
ATOM 1410 O O . THR A 1 187 ? -0.790 -1.115 -16.169 1.00 88.69 187 THR A O 1
ATOM 1413 N N . LEU A 1 188 ? 0.683 -2.740 -16.623 1.00 88.50 188 LEU A N 1
ATOM 1414 C CA . LEU A 1 188 ? 1.155 -2.854 -15.246 1.00 88.50 188 LEU A CA 1
ATOM 1415 C C . LEU A 1 188 ? 1.963 -1.622 -14.801 1.00 88.50 188 LEU A C 1
ATOM 1417 O O . LEU A 1 188 ? 1.828 -1.190 -13.658 1.00 88.50 188 LEU A O 1
ATOM 1421 N N . GLU A 1 189 ? 2.756 -1.028 -15.699 1.00 89.94 189 GLU A N 1
ATOM 1422 C CA . GLU A 1 189 ? 3.431 0.254 -15.449 1.00 89.94 189 GLU A CA 1
ATOM 1423 C C . GLU A 1 189 ? 2.437 1.405 -15.274 1.00 89.94 189 GLU A C 1
ATOM 1425 O O . GLU A 1 189 ? 2.603 2.212 -14.359 1.00 89.94 189 GLU A O 1
ATOM 1430 N N . ASP A 1 190 ? 1.388 1.457 -16.094 1.00 89.69 190 ASP A N 1
ATOM 1431 C CA . ASP A 1 190 ? 0.346 2.482 -16.001 1.00 89.69 190 ASP A CA 1
ATOM 1432 C C . ASP A 1 190 ? -0.443 2.362 -14.692 1.00 89.69 190 ASP A C 1
ATOM 1434 O O . ASP A 1 190 ? -0.712 3.365 -14.026 1.00 89.69 190 ASP A O 1
ATOM 1438 N N . MET A 1 191 ? -0.785 1.134 -14.287 1.00 91.62 191 MET A N 1
ATOM 1439 C CA . MET A 1 191 ? -1.419 0.862 -12.994 1.00 91.62 191 MET A CA 1
ATOM 1440 C C . MET A 1 191 ? -0.514 1.294 -11.834 1.00 91.62 191 MET A C 1
ATOM 1442 O O . MET A 1 191 ? -0.974 1.989 -10.929 1.00 91.62 191 MET A O 1
ATOM 1446 N N . ALA A 1 192 ? 0.779 0.959 -11.894 1.00 93.19 192 ALA A N 1
ATOM 1447 C CA . ALA A 1 192 ? 1.746 1.377 -10.885 1.00 93.19 192 ALA A CA 1
ATOM 1448 C C . ALA A 1 192 ? 1.879 2.906 -10.810 1.00 93.19 192 ALA A C 1
ATOM 1450 O O . ALA A 1 192 ? 1.900 3.468 -9.719 1.00 93.19 192 ALA A O 1
ATOM 1451 N N . SER A 1 193 ? 1.932 3.593 -11.955 1.00 91.50 193 SER A N 1
ATOM 1452 C CA . SER A 1 193 ? 2.033 5.055 -12.006 1.00 91.50 193 SER A CA 1
ATOM 1453 C C . SER A 1 193 ? 0.813 5.736 -11.379 1.00 91.50 193 SER A C 1
ATOM 1455 O O . SER A 1 193 ? 0.964 6.668 -10.586 1.00 91.50 193 SER A O 1
ATOM 1457 N N . ARG A 1 194 ? -0.395 5.227 -11.659 1.00 92.38 194 ARG A N 1
ATOM 1458 C CA . ARG A 1 194 ? -1.639 5.710 -11.036 1.00 92.38 194 ARG A CA 1
ATOM 1459 C C . ARG A 1 194 ? -1.626 5.534 -9.523 1.00 92.38 194 ARG A C 1
ATOM 1461 O O . ARG A 1 194 ? -1.994 6.458 -8.802 1.00 92.38 194 ARG A O 1
ATOM 1468 N N . ASP A 1 195 ? -1.187 4.379 -9.039 1.00 95.44 195 ASP A N 1
ATOM 1469 C CA . ASP A 1 195 ? -1.124 4.126 -7.603 1.00 95.44 195 ASP A CA 1
ATOM 1470 C C . ASP A 1 195 ? -0.051 4.984 -6.917 1.00 95.44 195 ASP A C 1
ATOM 1472 O O . ASP A 1 195 ? -0.321 5.542 -5.860 1.00 95.44 195 ASP A O 1
ATOM 1476 N N . PHE A 1 196 ? 1.126 5.193 -7.517 1.00 95.12 196 PHE A N 1
ATOM 1477 C CA . PHE A 1 196 ? 2.113 6.129 -6.960 1.00 95.12 196 PHE A CA 1
ATOM 1478 C C . PHE A 1 196 ? 1.563 7.553 -6.872 1.00 95.12 196 PHE A C 1
ATOM 1480 O O . PHE A 1 196 ? 1.753 8.230 -5.861 1.00 95.12 196 PHE A O 1
ATOM 1487 N N . PHE A 1 197 ? 0.830 7.996 -7.895 1.00 92.38 197 PHE A N 1
ATOM 1488 C CA . PHE A 1 197 ? 0.152 9.287 -7.854 1.00 92.38 197 PHE A CA 1
ATOM 1489 C C . PHE A 1 197 ? -0.815 9.364 -6.666 1.00 92.38 197 PHE A C 1
ATOM 1491 O O . PHE A 1 197 ? -0.718 10.294 -5.867 1.00 92.38 197 PHE A O 1
ATOM 1498 N N . MET A 1 198 ? -1.688 8.367 -6.493 1.00 93.31 198 MET A N 1
ATOM 1499 C CA . MET A 1 198 ? -2.630 8.328 -5.368 1.00 93.31 198 MET A CA 1
ATOM 1500 C C . MET A 1 198 ? -1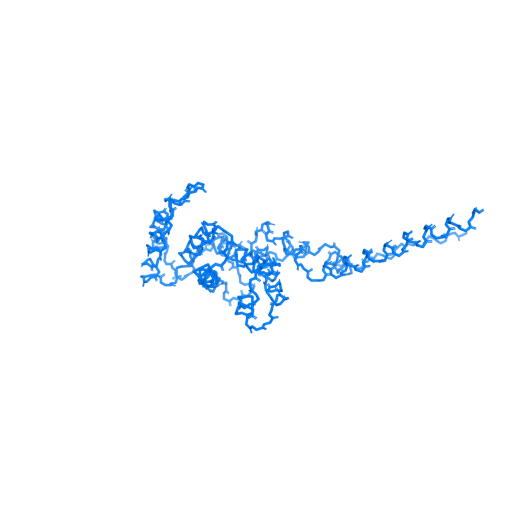.920 8.270 -4.009 1.00 93.31 198 MET A C 1
ATOM 1502 O O . MET A 1 198 ? -2.300 9.000 -3.096 1.00 93.31 198 MET A O 1
ATOM 1506 N N . GLY A 1 199 ? -0.852 7.479 -3.872 1.00 93.31 199 GLY A N 1
ATOM 1507 C CA . GLY A 1 199 ? -0.032 7.444 -2.657 1.00 93.31 199 GLY A CA 1
ATOM 1508 C C . GLY A 1 199 ? 0.539 8.823 -2.314 1.00 93.31 199 GLY A C 1
ATOM 1509 O O . GLY A 1 199 ? 0.498 9.254 -1.159 1.00 93.31 199 GLY A O 1
ATOM 1510 N N . GLY A 1 200 ? 0.970 9.567 -3.336 1.00 91.38 200 GLY A N 1
ATOM 1511 C CA . GLY A 1 200 ? 1.452 10.935 -3.185 1.00 91.38 200 GLY A CA 1
ATOM 1512 C C . GLY A 1 200 ? 0.365 11.940 -2.794 1.00 91.38 200 GLY A C 1
ATOM 1513 O O . GLY A 1 200 ? 0.634 12.826 -1.980 1.00 91.38 200 GLY A O 1
ATOM 1514 N N . ILE A 1 201 ? -0.864 11.784 -3.303 1.00 90.62 201 ILE A N 1
ATOM 1515 C CA . ILE A 1 201 ? -2.033 12.601 -2.918 1.00 90.62 201 ILE A CA 1
ATOM 1516 C C . ILE A 1 201 ? -2.341 12.458 -1.421 1.00 90.62 201 ILE A C 1
ATOM 1518 O O . ILE A 1 201 ? -2.655 13.450 -0.763 1.00 90.62 201 ILE A O 1
ATOM 1522 N N . TYR A 1 202 ? -2.196 11.250 -0.868 1.00 90.81 202 TYR A N 1
ATOM 1523 C CA . TYR A 1 202 ? -2.390 10.982 0.562 1.00 90.81 202 TYR A CA 1
ATOM 1524 C C . TYR A 1 202 ? -1.151 11.252 1.432 1.00 90.81 202 TYR A C 1
ATOM 1526 O O . TYR A 1 202 ? -1.233 11.131 2.652 1.00 90.81 202 TYR A O 1
ATOM 1534 N N . GLY A 1 203 ? -0.026 11.664 0.838 1.00 88.81 203 GLY A N 1
ATOM 1535 C CA . GLY A 1 203 ? 1.115 12.219 1.572 1.00 88.81 203 GLY A CA 1
ATOM 1536 C C . GLY A 1 203 ? 2.398 11.386 1.586 1.00 88.81 203 GLY A C 1
AT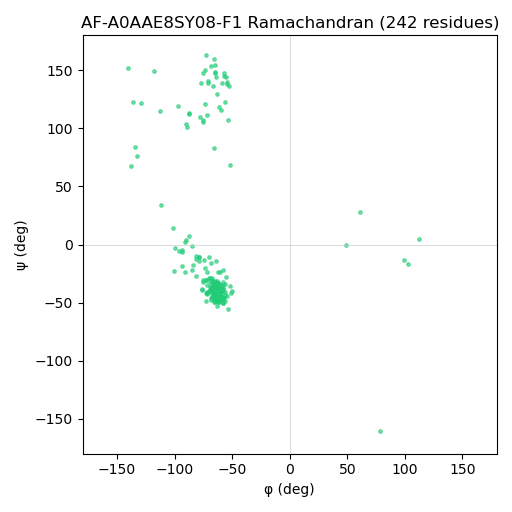OM 1537 O O . GLY A 1 203 ? 3.356 11.814 2.226 1.00 88.81 203 GLY A O 1
ATOM 1538 N N . ASP A 1 204 ? 2.478 10.261 0.872 1.00 92.44 204 ASP A N 1
ATOM 1539 C CA . ASP A 1 204 ? 3.713 9.467 0.804 1.00 92.44 204 ASP A CA 1
ATOM 1540 C C . ASP A 1 204 ? 4.771 10.150 -0.084 1.00 92.44 204 ASP A C 1
ATOM 1542 O O . ASP A 1 204 ? 4.544 10.426 -1.264 1.00 92.44 204 ASP A O 1
ATOM 1546 N N . ALA A 1 205 ? 5.939 10.449 0.492 1.00 90.19 205 ALA A N 1
ATOM 1547 C CA . ALA A 1 205 ? 7.018 11.154 -0.199 1.00 90.19 205 ALA A CA 1
ATOM 1548 C C . ALA A 1 205 ? 7.678 10.311 -1.303 1.00 90.19 205 ALA A C 1
ATOM 1550 O O . ALA A 1 205 ? 7.954 10.835 -2.383 1.00 90.19 205 ALA A O 1
ATOM 1551 N N . ILE A 1 206 ? 7.875 9.011 -1.061 1.00 90.19 206 ILE A N 1
ATOM 1552 C CA . ILE A 1 206 ? 8.442 8.084 -2.049 1.00 90.19 206 ILE A CA 1
ATOM 1553 C C . ILE A 1 206 ? 7.465 7.957 -3.214 1.00 90.19 206 ILE A C 1
ATOM 1555 O O . ILE A 1 206 ? 7.863 7.997 -4.374 1.00 90.19 206 ILE A O 1
ATOM 1559 N N . ALA A 1 207 ? 6.169 7.865 -2.922 1.00 91.56 207 ALA A N 1
ATOM 1560 C CA . ALA A 1 207 ? 5.139 7.803 -3.943 1.00 91.56 207 ALA A CA 1
ATOM 1561 C C . ALA A 1 207 ? 5.097 9.067 -4.803 1.00 91.56 207 ALA A C 1
ATOM 1563 O O . ALA A 1 207 ? 4.971 8.951 -6.017 1.00 91.56 207 ALA A O 1
ATOM 1564 N N . LYS A 1 208 ? 5.269 10.264 -4.222 1.00 88.06 208 LYS A N 1
ATOM 1565 C CA . LYS A 1 208 ? 5.368 11.518 -4.994 1.00 88.06 208 LYS A CA 1
ATOM 1566 C C . LYS A 1 208 ? 6.531 11.492 -5.981 1.00 88.06 208 LYS A C 1
ATOM 1568 O O . LYS A 1 208 ? 6.341 11.819 -7.151 1.00 88.06 208 LYS A O 1
ATOM 1573 N N . GLU A 1 209 ? 7.713 11.088 -5.527 1.00 88.75 209 GLU A N 1
ATOM 1574 C CA . GLU A 1 209 ? 8.894 10.978 -6.388 1.00 88.75 209 GLU A CA 1
ATOM 1575 C C . GLU A 1 209 ? 8.677 9.929 -7.488 1.00 88.75 209 GLU A C 1
ATOM 1577 O O . GLU A 1 209 ? 8.864 10.194 -8.680 1.00 88.75 209 GLU A O 1
ATOM 1582 N N . MET A 1 210 ? 8.184 8.753 -7.104 1.00 89.75 210 MET A N 1
ATOM 1583 C CA . MET A 1 210 ? 7.915 7.657 -8.027 1.00 89.75 210 MET A CA 1
ATOM 1584 C C . MET A 1 210 ? 6.787 7.979 -9.012 1.00 89.75 210 MET A C 1
ATOM 1586 O O . MET A 1 210 ? 6.840 7.523 -10.154 1.00 89.75 210 MET A O 1
AT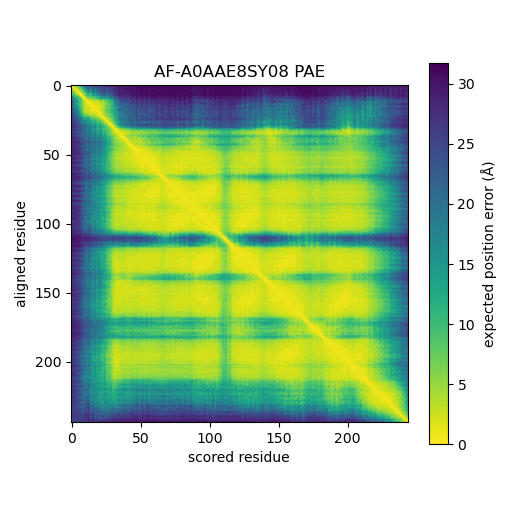OM 1590 N N . ALA A 1 211 ? 5.798 8.789 -8.634 1.00 87.50 211 ALA A N 1
ATOM 1591 C CA . ALA A 1 211 ? 4.739 9.250 -9.527 1.00 87.50 211 ALA A CA 1
ATOM 1592 C C . ALA A 1 211 ? 5.317 10.086 -10.672 1.00 87.50 211 ALA A C 1
ATOM 1594 O O . ALA A 1 211 ? 4.918 9.910 -11.820 1.00 87.50 211 ALA A O 1
ATOM 1595 N N . VAL A 1 212 ? 6.306 10.939 -10.385 1.00 84.94 212 VAL A N 1
ATOM 1596 C CA . VAL A 1 212 ? 7.029 11.699 -11.413 1.00 84.94 212 VAL A CA 1
ATOM 1597 C C . VAL A 1 212 ? 7.884 10.764 -12.269 1.00 84.94 212 VAL A C 1
ATOM 1599 O O . VAL A 1 212 ? 7.798 10.809 -13.495 1.00 84.94 212 VAL A O 1
ATOM 1602 N N . ALA A 1 213 ? 8.656 9.869 -11.644 1.00 83.38 213 ALA A N 1
ATOM 1603 C CA . ALA A 1 213 ? 9.566 8.963 -12.351 1.00 83.38 213 ALA A CA 1
ATOM 1604 C C . ALA A 1 213 ? 8.847 7.955 -13.269 1.00 83.38 213 ALA A C 1
ATOM 1606 O O . ALA A 1 213 ? 9.380 7.533 -14.300 1.00 83.38 213 ALA A O 1
ATOM 1607 N N . THR A 1 214 ? 7.636 7.541 -12.900 1.00 83.50 214 THR A N 1
ATOM 1608 C CA . THR A 1 214 ? 6.840 6.566 -13.660 1.00 83.50 214 THR A CA 1
ATOM 1609 C C . THR A 1 214 ? 5.862 7.207 -14.638 1.00 83.50 214 THR A C 1
ATOM 1611 O O . THR A 1 214 ? 5.290 6.479 -15.446 1.00 83.50 214 THR A O 1
ATOM 1614 N N . ASN A 1 215 ? 5.711 8.538 -14.627 1.00 82.50 215 ASN A N 1
ATOM 1615 C CA . ASN A 1 215 ? 4.764 9.251 -15.479 1.00 82.50 215 ASN A CA 1
ATOM 1616 C C . ASN A 1 215 ? 5.082 9.025 -16.977 1.00 82.50 215 ASN A C 1
ATOM 1618 O O . ASN A 1 215 ? 6.153 9.434 -17.445 1.00 82.50 215 ASN A O 1
ATOM 1622 N N . PRO A 1 216 ? 4.164 8.420 -17.759 1.00 76.56 216 PRO A N 1
ATOM 1623 C CA . PRO A 1 216 ? 4.401 8.122 -19.171 1.00 76.56 216 PRO A CA 1
ATOM 1624 C C . PRO A 1 216 ? 4.627 9.389 -20.007 1.00 76.56 216 PRO A C 1
ATOM 1626 O O . PRO A 1 216 ? 5.452 9.378 -20.922 1.00 76.56 216 PRO A O 1
ATOM 1629 N N . TYR A 1 217 ? 3.975 10.501 -19.654 1.00 74.38 217 TYR A N 1
ATOM 1630 C CA . TYR A 1 217 ? 4.180 11.788 -20.319 1.00 74.38 217 TYR A CA 1
ATOM 1631 C C . TYR A 1 217 ? 5.585 12.330 -20.059 1.00 74.38 217 TYR A C 1
ATOM 1633 O O . TYR A 1 217 ? 6.274 12.718 -20.999 1.00 74.38 217 TYR A O 1
ATOM 1641 N N . ALA A 1 218 ? 6.051 12.287 -18.807 1.00 76.56 218 ALA A N 1
ATOM 1642 C CA . ALA A 1 218 ? 7.403 12.727 -18.461 1.00 76.56 218 ALA A CA 1
ATOM 1643 C C . ALA A 1 218 ? 8.471 11.881 -19.178 1.00 76.56 218 ALA A C 1
ATOM 1645 O O . ALA A 1 218 ? 9.432 12.428 -19.722 1.00 76.56 218 ALA A O 1
ATOM 1646 N N . LYS A 1 219 ? 8.272 10.555 -19.259 1.00 77.75 219 LYS A N 1
ATOM 1647 C CA . LYS A 1 219 ? 9.152 9.649 -20.017 1.00 77.75 219 LYS A CA 1
ATOM 1648 C C . LYS A 1 219 ? 9.191 9.996 -21.509 1.00 77.75 219 LYS A C 1
ATOM 1650 O O . LYS A 1 219 ? 10.277 10.055 -22.085 1.00 77.75 219 LYS A O 1
ATOM 1655 N N . MET A 1 220 ? 8.034 10.234 -22.130 1.00 79.19 220 MET A N 1
ATOM 1656 C CA . MET A 1 220 ? 7.946 10.570 -23.555 1.00 79.19 220 MET A CA 1
ATOM 1657 C C . MET A 1 220 ? 8.607 11.919 -23.857 1.00 79.19 220 MET A C 1
ATOM 1659 O O . MET A 1 220 ? 9.461 11.993 -24.739 1.00 79.19 220 MET A O 1
ATOM 1663 N N . CYS A 1 221 ? 8.277 12.965 -23.096 1.00 78.38 221 CYS A N 1
ATOM 1664 C CA . CYS A 1 221 ? 8.885 14.285 -23.251 1.00 78.38 221 CYS A CA 1
ATOM 1665 C C . CYS A 1 221 ? 10.405 14.225 -23.049 1.00 78.38 221 CYS A C 1
ATOM 1667 O O . CYS A 1 221 ? 11.156 14.758 -23.862 1.00 78.38 221 CYS A O 1
ATOM 1669 N N . GLY A 1 222 ? 10.871 13.508 -22.021 1.00 76.25 222 GLY A N 1
ATOM 1670 C CA . GLY A 1 222 ? 12.298 13.304 -21.774 1.00 76.25 222 GLY A CA 1
ATOM 1671 C C . GLY A 1 222 ? 13.009 12.581 -22.921 1.00 76.25 222 GLY A C 1
ATOM 1672 O O . GLY A 1 222 ? 14.124 12.956 -23.282 1.00 76.25 222 GLY A O 1
ATOM 1673 N N . ALA A 1 223 ? 12.370 11.580 -23.536 1.00 82.19 223 ALA A N 1
ATOM 1674 C CA . ALA A 1 223 ? 12.918 10.883 -24.698 1.00 82.19 223 ALA A CA 1
ATOM 1675 C C . ALA A 1 223 ? 13.023 11.798 -25.929 1.00 82.19 223 ALA A C 1
ATOM 1677 O O . ALA A 1 223 ? 14.063 11.800 -26.586 1.00 82.19 223 ALA A O 1
ATOM 1678 N N . ILE A 1 224 ? 11.993 12.608 -26.199 1.00 83.81 224 ILE A N 1
ATOM 1679 C CA . ILE A 1 224 ? 11.979 13.578 -27.307 1.00 83.81 224 ILE A CA 1
ATOM 1680 C C . ILE A 1 224 ? 13.088 14.618 -27.124 1.00 83.81 224 ILE A C 1
ATOM 1682 O O . ILE A 1 224 ? 13.880 14.837 -28.037 1.00 83.81 224 ILE A O 1
ATOM 1686 N N . VAL A 1 225 ? 13.190 15.216 -25.933 1.00 83.75 225 VAL A N 1
ATOM 1687 C CA . VAL A 1 225 ? 14.219 16.223 -25.626 1.00 83.75 225 VAL A CA 1
ATOM 1688 C C . VAL A 1 225 ? 15.620 15.620 -25.733 1.00 83.75 225 VAL A C 1
ATOM 1690 O O . VAL A 1 225 ? 16.512 16.223 -26.325 1.00 83.75 225 VAL A O 1
ATOM 1693 N N . LYS A 1 226 ? 15.823 14.405 -25.211 1.00 83.81 226 LYS A N 1
ATOM 1694 C CA . LYS A 1 226 ? 17.112 13.709 -25.306 1.00 83.81 226 LYS A CA 1
ATOM 1695 C C . LYS A 1 226 ? 17.507 13.439 -26.756 1.00 83.81 226 LYS A C 1
ATOM 1697 O O . LYS A 1 226 ? 18.687 13.529 -27.081 1.00 83.81 226 LYS A O 1
ATOM 1702 N N . GLU A 1 227 ? 16.550 13.093 -27.611 1.00 87.50 227 GLU A N 1
ATOM 1703 C CA . GLU A 1 227 ? 16.815 12.852 -29.027 1.00 87.50 227 GLU A CA 1
ATOM 1704 C C . GLU A 1 227 ? 17.121 14.150 -29.783 1.00 87.50 227 GLU A C 1
ATOM 1706 O O . GLU A 1 227 ? 18.101 14.197 -30.520 1.00 87.50 227 GLU A O 1
ATOM 1711 N N . ALA A 1 228 ? 16.379 15.228 -29.516 1.00 87.06 228 ALA A N 1
ATOM 1712 C CA . ALA A 1 228 ? 16.668 16.551 -30.071 1.00 87.06 228 ALA A CA 1
ATOM 1713 C C . ALA A 1 228 ? 18.080 17.041 -29.690 1.00 87.06 228 ALA A C 1
ATOM 1715 O O . ALA A 1 228 ? 18.850 17.448 -30.556 1.00 87.06 228 ALA A O 1
ATOM 1716 N N . LEU A 1 229 ? 18.476 16.900 -28.419 1.00 83.56 229 LEU A N 1
ATOM 1717 C CA . LEU A 1 229 ? 19.821 17.267 -27.956 1.00 83.56 229 LEU A CA 1
ATOM 1718 C C . LEU A 1 229 ? 20.927 16.433 -28.615 1.00 83.56 229 LEU A C 1
ATOM 1720 O O . LEU A 1 229 ? 21.981 16.961 -28.966 1.00 83.56 229 LEU A O 1
ATOM 1724 N N . LYS A 1 230 ? 20.716 15.124 -28.805 1.00 87.44 230 LYS A N 1
ATOM 1725 C CA . LYS A 1 230 ? 21.681 14.288 -29.539 1.00 87.44 230 LYS A CA 1
ATOM 1726 C C . LYS A 1 230 ? 21.839 14.756 -30.981 1.00 87.44 230 LYS A C 1
ATOM 1728 O O . LYS A 1 230 ? 22.964 14.779 -31.477 1.00 87.44 230 LYS A O 1
ATOM 1733 N N . GLN A 1 231 ? 20.736 15.119 -31.636 1.00 86.25 231 GLN A N 1
ATOM 1734 C CA . GLN A 1 231 ? 20.771 15.640 -32.998 1.00 86.25 231 GLN A CA 1
ATOM 1735 C C . GLN A 1 231 ? 21.575 16.943 -33.053 1.00 86.25 231 GLN A C 1
ATOM 1737 O O . GLN A 1 231 ? 22.482 17.038 -33.875 1.00 86.25 231 GLN A O 1
ATOM 1742 N N . GLU A 1 232 ? 21.362 17.878 -32.124 1.00 84.88 232 GLU A N 1
ATOM 1743 C CA . GLU A 1 232 ? 22.149 19.117 -32.038 1.00 84.88 232 GLU A CA 1
ATOM 1744 C C . GLU A 1 232 ? 23.648 18.866 -31.812 1.00 84.88 232 GLU A C 1
ATOM 1746 O O . GLU A 1 232 ? 24.486 19.466 -32.487 1.00 84.88 232 GLU A O 1
ATOM 1751 N N . ILE A 1 233 ? 24.008 17.945 -30.910 1.00 82.75 233 ILE A N 1
ATOM 1752 C CA . ILE A 1 233 ? 25.412 17.585 -30.656 1.00 82.75 233 ILE A CA 1
ATOM 1753 C C . ILE A 1 233 ? 26.041 16.963 -31.906 1.00 82.75 233 ILE A C 1
ATOM 1755 O O . ILE A 1 233 ? 27.145 17.346 -32.286 1.00 82.75 233 ILE A O 1
ATOM 1759 N N . SER A 1 234 ? 25.343 16.039 -32.573 1.00 79.19 234 SER A N 1
ATOM 1760 C CA . SER A 1 234 ? 25.843 15.413 -33.802 1.00 79.19 234 SER A CA 1
ATOM 1761 C C . SER A 1 234 ? 26.036 16.436 -34.927 1.00 79.19 234 SER A C 1
ATOM 1763 O O . SER A 1 234 ? 27.090 16.465 -35.555 1.00 79.19 234 SER A O 1
ATOM 1765 N N . HIS A 1 235 ? 25.083 17.355 -35.099 1.00 73.19 235 HIS A N 1
ATOM 1766 C CA . HIS A 1 235 ? 25.129 18.410 -36.108 1.00 73.19 235 HIS A CA 1
ATOM 1767 C C . HIS A 1 235 ? 26.217 19.463 -35.814 1.00 73.19 235 HIS A C 1
ATOM 1769 O O . HIS A 1 235 ? 26.771 20.059 -36.737 1.00 73.19 235 HIS A O 1
ATOM 1775 N N . SER A 1 236 ? 26.548 19.684 -34.536 1.00 71.88 236 SER A N 1
ATOM 1776 C CA . SER A 1 236 ? 27.646 20.555 -34.082 1.00 71.88 236 SER A CA 1
ATOM 1777 C C . SER A 1 236 ? 29.036 19.927 -34.278 1.00 71.88 236 SER A C 1
ATOM 1779 O O . SER A 1 236 ? 30.020 20.627 -34.519 1.00 71.88 236 SER A O 1
ATOM 1781 N N . LEU A 1 237 ? 29.137 18.597 -34.201 1.00 70.31 237 LEU A N 1
ATOM 1782 C CA . LEU A 1 237 ? 30.377 17.869 -34.484 1.00 70.31 237 LEU A CA 1
ATOM 1783 C C . LEU A 1 237 ? 30.650 17.783 -35.995 1.00 70.31 237 LEU A C 1
ATOM 1785 O O . LEU A 1 237 ? 31.791 17.970 -36.413 1.00 70.31 237 LEU A O 1
ATOM 1789 N N . ASP A 1 238 ? 29.610 17.588 -36.809 1.00 66.31 238 ASP A N 1
ATOM 1790 C CA . ASP A 1 238 ? 29.715 17.526 -38.276 1.00 66.31 238 ASP A CA 1
ATOM 1791 C C . ASP A 1 238 ? 30.061 18.883 -38.913 1.00 66.31 238 ASP A C 1
ATOM 1793 O O . ASP A 1 238 ? 30.759 18.942 -39.927 1.00 66.31 238 ASP A O 1
ATOM 1797 N N . SER A 1 239 ? 29.612 19.996 -38.320 1.00 59.38 239 SER A N 1
ATOM 1798 C CA . SER A 1 239 ? 29.963 21.342 -38.790 1.00 59.38 239 SER A CA 1
ATOM 1799 C C . SER A 1 239 ? 31.418 21.711 -38.489 1.00 59.38 239 SER A C 1
ATOM 1801 O O . SER A 1 239 ? 32.063 22.330 -39.326 1.00 59.38 239 SER A O 1
ATOM 1803 N N . ARG A 1 240 ? 31.980 21.254 -37.360 1.00 57.25 240 ARG A N 1
ATOM 1804 C CA . ARG A 1 240 ? 33.404 21.450 -37.016 1.00 57.25 240 ARG A CA 1
ATOM 1805 C C . ARG A 1 240 ? 34.372 20.589 -37.831 1.00 57.25 240 ARG A C 1
ATOM 1807 O O . ARG A 1 240 ? 35.551 20.917 -37.896 1.00 57.25 240 ARG A O 1
ATOM 1814 N N . GLY A 1 241 ? 33.899 19.502 -38.441 1.00 54.38 241 GLY A N 1
ATOM 1815 C CA . GLY A 1 241 ? 34.698 18.650 -39.330 1.00 54.38 241 GLY A CA 1
ATOM 1816 C C . GLY A 1 241 ? 34.840 19.177 -40.763 1.00 54.38 241 GLY A C 1
ATOM 1817 O O . GLY A 1 241 ? 35.635 18.631 -41.518 1.00 54.38 241 GLY A O 1
ATOM 1818 N N . LYS A 1 242 ? 34.085 20.217 -41.147 1.00 53.06 242 LYS A N 1
ATOM 1819 C CA . LYS A 1 242 ? 34.149 20.854 -42.478 1.00 53.06 242 LYS A CA 1
ATOM 1820 C C . LYS A 1 242 ? 35.044 22.097 -42.540 1.00 53.06 242 LYS A C 1
ATOM 1822 O O . LYS A 1 242 ? 35.260 22.610 -43.634 1.00 53.06 242 LYS A O 1
ATOM 1827 N N . ASP A 1 243 ? 35.565 22.541 -41.397 1.00 52.06 243 ASP A N 1
ATOM 1828 C CA . ASP A 1 24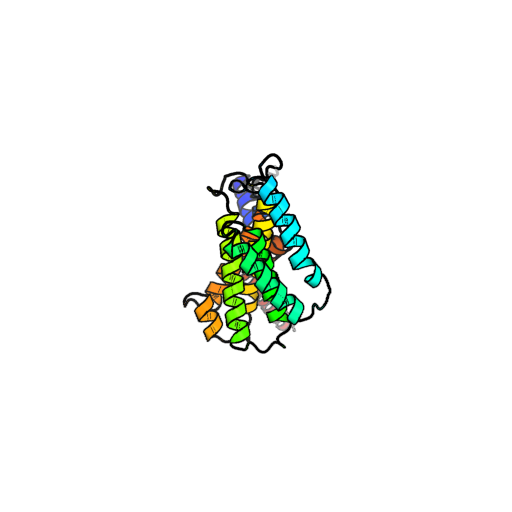3 ? 36.445 23.712 -41.271 1.00 52.06 243 ASP A CA 1
ATOM 1829 C C . ASP A 1 243 ? 37.944 23.334 -41.125 1.00 52.06 243 ASP A C 1
ATOM 1831 O O . ASP A 1 243 ? 38.762 24.176 -40.747 1.00 52.06 243 ASP A O 1
ATOM 1835 N N . LEU A 1 244 ? 38.311 22.078 -41.424 1.00 44.91 244 LEU A N 1
ATOM 1836 C CA . LEU A 1 244 ? 39.688 21.566 -41.561 1.00 44.91 244 LEU A CA 1
ATOM 1837 C C . LEU A 1 244 ? 39.916 21.064 -42.991 1.00 44.91 244 LEU A C 1
ATOM 1839 O O . LEU A 1 244 ? 41.053 21.234 -43.486 1.00 44.91 244 LEU A O 1
#

Mean predicted aligned error: 10.54 Å

Radius of gyration: 23.66 Å; Cα contacts (8 Å, |Δi|>4): 270; chains: 1; bounding box: 57×77×64 Å

Secondary structure (DSSP, 8-state):
-----------HHHHHHHHHHH-HHHHHHHS---EETTS-S-TTS-HHHHHHHHHHHHHHHGGG-SSS--HHHHHHHHHHHHHHHHH-TT-HHHHHHHHHHHHHHHHTS-S---HHHHHHHHHHHHHHHHHHHHHS-SSTTS-EEHHHHHHHHHHHHHHHHHHHHHHSTTS-HHHHHHHTTT-HHHHHHHHHHHHHHHHHHTT-HHHHHHHHHH-HHHHHHHHHHHHHHHHHHHHHHHHHTS--

Foldseek 3Di:
DDDDDDPPDQPPVRVVVVCCQVPVLVVLVVLAFAADQPDDLAPVDDPVRVVVLVVQLCVLCVQVPDPQRDLVSLVSSLVSLVVSCVVVVLDLVSLQSNLVSLVSVLVPPPPPCDPSNLVSLVSSLVSLVSSCVSLPDPDRRDYHYLNSLVSLLSSLQSNLVSLLVCLDPPHDQVSQCVVLVNPTSVSSLVSSLVSLSRSSSSPDPVSSVVNCVSPPSNVVVVVVVVVVVVVVVVVVVVVVVVVD

Sequence (244 aa):
MSGVVSPSALTANDEHLMNVLFDPGSSVSKRGAIIDSGLQALPDIEPQQLQALRAREALIIKPLDSQDPLREAVENAIVQLTELLDTNPAYPSAYMNRAQARRLLISQSNHTFHETSVRNVQLVLSDLTKTIELAAPTSPSAPVSSFQAELLSKAYTHRAYVMHMMSKPGNPSGIVQRLSGGGGVQTLEDMASRDFFMGGIYGDAIAKEMAVATNPYAKMCGAIVKEALKQEISHSLDSRGKDL

pLDDT: mean 82.94, std 15.19, range [37.16, 98.38]

InterPro domains:
  IPR038906 Tetratricopeptide repeat protein 36 [PTHR21405] (9-233)